Protein AF-A0AAW9WEP8-F1 (afdb_monomer)

Structure (mmCIF, N/CA/C/O backbone):
data_AF-A0AAW9WEP8-F1
#
_entry.id   AF-A0AAW9WEP8-F1
#
loop_
_atom_site.group_PDB
_atom_site.id
_atom_site.type_symbol
_atom_site.label_atom_id
_atom_site.label_alt_id
_atom_site.label_comp_id
_atom_site.label_asym_id
_atom_site.label_entity_id
_atom_site.label_seq_id
_atom_site.pdbx_PDB_ins_code
_atom_site.Cartn_x
_atom_site.Cartn_y
_atom_site.Cartn_z
_atom_site.occupancy
_atom_site.B_iso_or_equiv
_atom_site.auth_seq_id
_atom_site.auth_comp_id
_atom_site.auth_asym_id
_atom_site.auth_atom_id
_atom_site.pdbx_PDB_model_num
ATOM 1 N N . MET A 1 1 ? -22.135 -8.001 1.416 1.00 52.66 1 MET A N 1
ATOM 2 C CA . MET A 1 1 ? -21.169 -7.250 2.239 1.00 52.66 1 MET A CA 1
ATOM 3 C C . 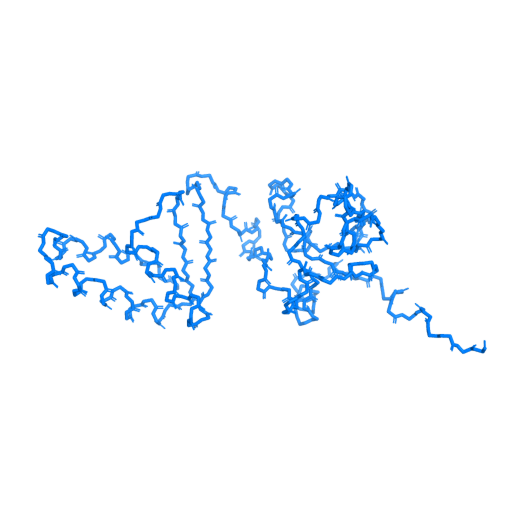MET A 1 1 ? -21.952 -6.417 3.241 1.00 52.66 1 MET A C 1
ATOM 5 O O . MET A 1 1 ? -22.843 -5.686 2.826 1.00 52.66 1 MET A O 1
ATOM 9 N N . VAL A 1 2 ? 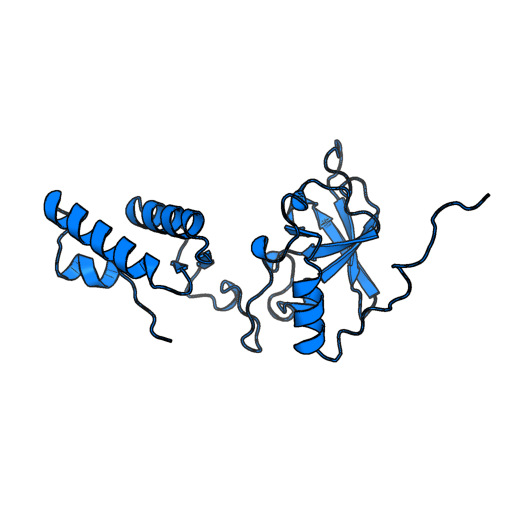-21.704 -6.601 4.537 1.00 72.69 2 VAL A N 1
ATOM 10 C CA . VAL A 1 2 ? -22.356 -5.847 5.619 1.00 72.69 2 VAL A CA 1
ATOM 11 C C . VAL A 1 2 ? -21.244 -5.206 6.435 1.00 72.69 2 VAL A C 1
ATOM 13 O O . VAL A 1 2 ? -20.395 -5.917 6.959 1.00 72.69 2 VAL A O 1
ATOM 16 N N . ALA A 1 3 ? -21.234 -3.878 6.521 1.00 75.00 3 ALA A N 1
ATOM 17 C CA . ALA A 1 3 ? -20.310 -3.167 7.393 1.00 75.00 3 ALA A CA 1
ATOM 18 C C . ALA A 1 3 ? -20.872 -3.150 8.816 1.00 75.00 3 ALA A C 1
ATOM 20 O O . ALA A 1 3 ? -22.056 -2.870 9.022 1.00 75.00 3 ALA A O 1
ATOM 21 N N . PHE A 1 4 ? -20.019 -3.413 9.799 1.00 79.44 4 PHE A N 1
ATOM 22 C CA . PHE A 1 4 ? -20.388 -3.340 11.203 1.00 79.44 4 PHE A CA 1
ATOM 23 C C . PHE A 1 4 ? -19.307 -2.592 11.969 1.00 79.44 4 PHE A C 1
ATOM 25 O O . PHE A 1 4 ? -18.119 -2.815 11.757 1.00 79.44 4 PHE A O 1
ATOM 32 N N . ALA A 1 5 ? -19.729 -1.695 12.854 1.00 79.75 5 ALA A N 1
ATOM 33 C CA . ALA A 1 5 ? -18.843 -0.927 13.715 1.00 79.75 5 ALA A CA 1
ATOM 34 C C . ALA A 1 5 ? -19.048 -1.401 15.163 1.00 79.75 5 ALA A C 1
ATOM 36 O O . ALA A 1 5 ? -19.950 -0.885 15.835 1.00 79.75 5 ALA A O 1
ATOM 37 N N . PRO A 1 6 ? -18.245 -2.369 15.659 1.00 71.81 6 PRO A N 1
ATOM 38 C CA . PRO A 1 6 ? -18.426 -2.956 16.987 1.00 71.81 6 PRO A CA 1
ATOM 39 C C . PRO A 1 6 ? -18.483 -1.905 18.087 1.00 71.81 6 PRO A C 1
ATOM 41 O O . PRO A 1 6 ? -19.397 -1.910 18.909 1.00 71.81 6 PRO A O 1
ATOM 44 N N . HIS A 1 7 ? -17.576 -0.929 18.026 1.00 66.75 7 HIS A N 1
ATOM 45 C CA . HIS A 1 7 ? -17.515 0.176 18.974 1.00 66.75 7 HIS A CA 1
ATOM 46 C C . HIS A 1 7 ? -18.756 1.083 18.979 1.00 66.75 7 HIS A C 1
ATOM 48 O O . HIS A 1 7 ? -19.074 1.645 20.022 1.00 66.75 7 HIS A O 1
ATOM 54 N N . LEU A 1 8 ? -19.485 1.223 17.866 1.00 69.88 8 LEU A N 1
ATOM 55 C CA . LEU A 1 8 ? -20.739 1.990 17.839 1.00 69.88 8 LEU A CA 1
ATOM 56 C C . LEU A 1 8 ? -21.936 1.163 18.309 1.00 69.88 8 LEU A C 1
ATOM 58 O O . LEU A 1 8 ? -22.883 1.724 18.856 1.00 69.88 8 LEU A O 1
ATOM 62 N N . TYR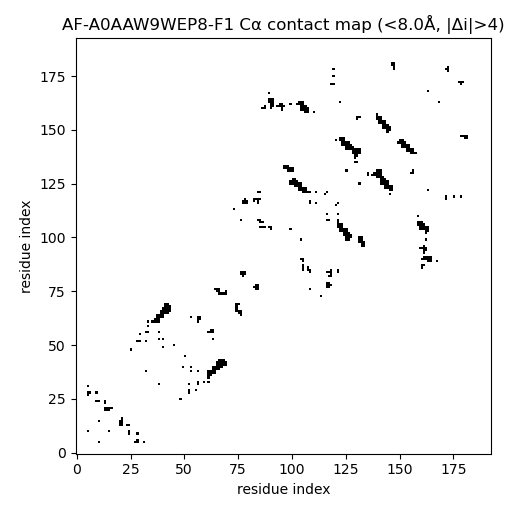 A 1 9 ? -21.916 -0.149 18.079 1.00 74.75 9 TYR A N 1
ATOM 63 C CA . TYR A 1 9 ? -23.032 -1.031 18.404 1.00 74.75 9 TYR A CA 1
ATOM 64 C C . TYR A 1 9 ? -22.984 -1.508 19.858 1.00 74.75 9 TYR A C 1
ATOM 66 O O . TYR A 1 9 ? -23.934 -1.306 20.610 1.00 74.75 9 TYR A O 1
ATOM 74 N N . PHE A 1 10 ? -21.867 -2.096 20.296 1.00 72.38 10 PHE A N 1
ATOM 75 C CA . PHE A 1 10 ? -21.764 -2.686 21.631 1.00 72.38 10 PHE A CA 1
ATOM 76 C C . PHE A 1 10 ? -21.710 -1.642 22.743 1.00 72.38 10 PHE A C 1
ATOM 78 O O . PHE A 1 10 ? -22.252 -1.897 23.814 1.00 72.38 10 PHE A O 1
ATOM 85 N N . ALA A 1 11 ? -21.174 -0.444 22.487 1.00 68.81 11 ALA A N 1
ATOM 86 C CA . ALA A 1 11 ? -21.174 0.645 23.468 1.00 68.81 11 ALA A CA 1
ATOM 87 C C . ALA A 1 11 ? -22.591 1.115 23.860 1.00 68.81 11 ALA A C 1
ATOM 89 O O . ALA A 1 11 ? -22.763 1.725 24.912 1.00 68.81 11 ALA A O 1
ATOM 90 N N . GLN A 1 12 ? -23.616 0.813 23.048 1.00 72.50 12 GLN A N 1
ATOM 91 C CA . GLN A 1 12 ? -25.016 1.101 23.389 1.00 72.50 12 GLN A CA 1
ATOM 92 C C . GLN A 1 12 ? -25.572 0.140 24.449 1.00 72.50 12 GLN A C 1
ATOM 94 O O . GLN A 1 12 ? -26.479 0.509 25.191 1.00 72.50 12 GLN A O 1
ATOM 99 N N . PHE A 1 13 ? -25.032 -1.080 24.528 1.00 70.94 13 PHE A N 1
ATOM 100 C CA . PHE A 1 13 ? -25.494 -2.134 25.438 1.00 70.94 13 PHE A CA 1
ATOM 101 C C . PHE A 1 13 ? -24.541 -2.366 26.620 1.00 70.94 13 PHE A C 1
ATOM 103 O O . PHE A 1 13 ? -24.980 -2.796 27.684 1.00 70.94 13 PHE A O 1
ATOM 110 N N . TYR A 1 14 ? -23.256 -2.057 26.444 1.00 67.69 14 TYR A N 1
ATOM 111 C CA . TYR A 1 14 ? -22.188 -2.247 27.421 1.00 67.69 14 TYR A CA 1
ATOM 112 C C . TYR A 1 14 ? -21.495 -0.906 27.700 1.00 67.69 14 TYR A C 1
ATOM 114 O O . TYR A 1 14 ? -20.522 -0.569 27.022 1.00 67.69 14 TYR A O 1
ATOM 122 N N . PRO A 1 15 ? -21.989 -0.104 28.662 1.00 69.44 15 PRO A N 1
ATOM 123 C CA . PRO A 1 15 ? -21.357 1.159 29.010 1.00 69.44 15 PRO A CA 1
ATOM 124 C C . PRO A 1 15 ? -19.912 0.957 29.482 1.00 69.44 15 PRO A C 1
ATOM 126 O O . PRO A 1 15 ? -19.621 0.180 30.392 1.00 69.44 15 PRO A O 1
ATOM 129 N N . ASP A 1 16 ? -19.010 1.749 28.903 1.00 68.00 16 ASP A N 1
ATOM 130 C CA . ASP A 1 16 ? -17.564 1.708 29.155 1.00 68.00 16 ASP A CA 1
ATOM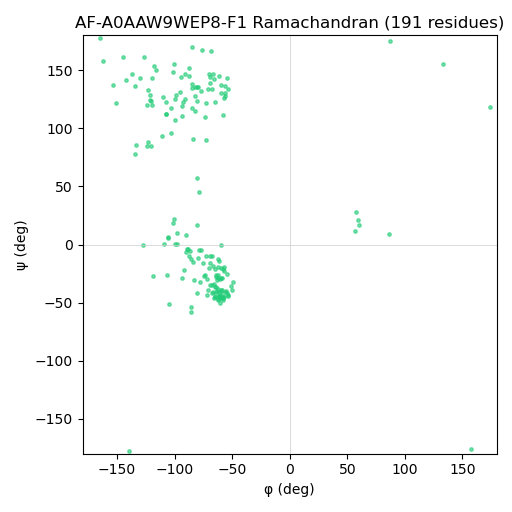 131 C C . ASP A 1 16 ? -17.161 2.028 30.607 1.00 68.00 16 ASP A C 1
ATOM 133 O O . ASP A 1 16 ? -16.020 1.801 31.008 1.00 68.00 16 ASP A O 1
ATOM 137 N N . THR A 1 17 ? -18.089 2.551 31.412 1.00 74.62 17 THR A N 1
ATOM 138 C CA . THR A 1 17 ? -17.865 2.902 32.819 1.00 74.62 17 THR A CA 1
ATOM 139 C C . THR A 1 17 ? -17.808 1.686 33.745 1.00 74.62 17 THR A C 1
ATOM 141 O O . THR A 1 17 ? -17.369 1.825 34.885 1.00 74.62 17 THR A O 1
ATOM 144 N N . ILE A 1 18 ? -18.264 0.511 33.292 1.00 79.38 18 ILE A N 1
ATOM 145 C CA . ILE A 1 18 ? -18.257 -0.732 34.073 1.00 79.38 18 ILE A CA 1
ATOM 146 C C . ILE A 1 18 ? -17.178 -1.666 33.498 1.00 79.38 18 ILE A C 1
ATOM 148 O O . ILE A 1 18 ? -17.348 -2.170 32.386 1.00 79.38 18 ILE A O 1
ATOM 152 N N . PRO A 1 19 ? -16.085 -1.947 34.237 1.00 81.25 19 PRO A N 1
ATOM 153 C CA . PRO A 1 19 ? -14.949 -2.714 33.717 1.00 81.25 19 PRO A CA 1
ATOM 154 C C . PRO A 1 19 ? -15.308 -4.095 33.148 1.00 81.25 19 PRO A C 1
ATOM 156 O O . PRO A 1 19 ? -14.784 -4.488 32.107 1.00 81.25 19 PRO A O 1
ATOM 159 N N . GLU A 1 20 ? -16.224 -4.822 33.792 1.00 81.00 20 GLU A N 1
ATOM 160 C CA . GLU A 1 20 ? -16.667 -6.148 33.336 1.00 81.00 20 GLU A CA 1
ATOM 161 C C . GLU A 1 20 ? -17.437 -6.081 32.010 1.00 81.00 20 GLU A C 1
ATOM 163 O O . GLU A 1 20 ? -17.212 -6.892 31.114 1.00 81.00 20 GLU A O 1
ATOM 168 N N . GLN A 1 21 ? -18.304 -5.078 31.853 1.00 79.75 21 GLN A N 1
ATOM 169 C CA . GLN A 1 21 ? -19.088 -4.874 30.633 1.00 79.75 21 GLN A CA 1
ATOM 170 C C . GLN A 1 21 ? -18.211 -4.394 29.479 1.00 79.75 21 GLN A C 1
ATOM 172 O O . GLN A 1 21 ? -18.353 -4.886 28.362 1.00 79.75 21 GLN A O 1
ATOM 177 N N . ARG A 1 22 ? -17.245 -3.512 29.760 1.00 79.06 22 ARG A N 1
ATOM 178 C CA . ARG A 1 22 ? -16.215 -3.111 28.796 1.00 79.06 22 ARG A CA 1
ATOM 179 C C . ARG A 1 22 ? -15.438 -4.321 28.280 1.00 79.06 22 ARG A C 1
ATOM 181 O O . ARG A 1 22 ? -15.242 -4.449 27.075 1.00 79.06 22 ARG A O 1
ATOM 188 N N . LYS A 1 23 ? -15.028 -5.230 29.171 1.00 81.25 23 LYS A N 1
ATOM 189 C CA . LYS A 1 23 ? -14.319 -6.455 28.778 1.00 81.25 23 LYS A CA 1
ATOM 190 C C . LYS A 1 23 ? -15.180 -7.345 27.876 1.00 81.25 23 LYS A C 1
ATOM 192 O O . LYS A 1 23 ? -14.704 -7.765 26.827 1.00 81.25 23 LYS A O 1
ATOM 197 N N . ALA A 1 24 ? -16.443 -7.569 28.239 1.00 82.25 24 ALA A N 1
ATOM 198 C CA . ALA A 1 24 ? -17.371 -8.353 27.424 1.00 82.25 24 ALA A CA 1
ATOM 199 C C . ALA A 1 24 ? -17.616 -7.721 26.039 1.00 82.25 24 ALA A C 1
ATOM 201 O O . ALA A 1 24 ? -17.616 -8.424 25.031 1.00 82.25 24 ALA A O 1
ATOM 202 N N . GLY A 1 25 ? -17.770 -6.394 25.974 1.00 79.88 25 GLY A N 1
ATOM 203 C CA . GLY A 1 25 ? -17.925 -5.664 24.714 1.00 79.88 25 GLY A CA 1
ATOM 204 C C . GLY A 1 25 ? -16.698 -5.779 23.803 1.00 79.88 25 GLY A C 1
ATOM 205 O O . GLY A 1 25 ? -16.849 -5.975 22.598 1.00 79.88 25 GLY A O 1
ATOM 206 N N . LEU A 1 26 ? -15.490 -5.724 24.375 1.00 80.19 26 LEU A N 1
ATOM 207 C CA . LEU A 1 26 ? -14.241 -5.936 23.636 1.00 80.19 26 LEU A CA 1
ATOM 208 C C . LEU A 1 26 ? -14.123 -7.375 23.117 1.00 80.19 26 LEU A C 1
ATOM 210 O O . LEU A 1 26 ? -13.828 -7.567 21.943 1.00 80.19 26 LEU A O 1
ATOM 214 N N . GLU A 1 27 ? -14.404 -8.383 23.949 1.00 84.69 27 GLU A N 1
ATOM 215 C CA . GLU A 1 27 ? -14.391 -9.793 23.525 1.00 84.69 27 GLU A CA 1
ATOM 216 C C . GLU A 1 27 ? -15.394 -10.061 22.393 1.00 84.69 27 GLU A C 1
ATOM 218 O O . GLU A 1 27 ? -15.073 -10.753 21.428 1.00 84.69 27 GLU A O 1
ATOM 223 N N . MET A 1 28 ? -16.594 -9.475 22.457 1.00 83.19 28 MET A N 1
ATOM 224 C CA . MET A 1 28 ? -17.568 -9.572 21.366 1.00 83.19 28 MET A CA 1
ATOM 225 C C . MET A 1 28 ? -17.078 -8.899 20.081 1.00 83.19 28 MET A C 1
ATOM 227 O O . MET A 1 28 ? -17.276 -9.456 19.002 1.00 83.19 28 MET A O 1
ATOM 231 N N . GLY A 1 29 ? -16.429 -7.735 20.189 1.00 84.69 29 GLY A N 1
ATOM 232 C CA . GLY A 1 29 ? -15.809 -7.054 19.051 1.00 84.69 29 GLY A CA 1
ATOM 233 C C . GLY A 1 29 ? -14.769 -7.930 18.354 1.00 84.69 29 GLY A C 1
ATOM 234 O O . GLY A 1 29 ? -14.845 -8.113 17.140 1.00 84.69 29 GLY A O 1
ATOM 235 N N . LEU A 1 30 ? -13.874 -8.557 19.123 1.00 87.62 30 LEU A N 1
ATOM 236 C CA . LEU A 1 30 ? -12.844 -9.458 18.595 1.00 87.62 30 LEU A CA 1
ATOM 237 C C . LEU A 1 30 ? -13.434 -10.725 17.957 1.00 87.62 30 LEU A C 1
ATOM 239 O O . LEU A 1 30 ? -13.073 -11.059 16.833 1.00 87.62 30 LEU A O 1
ATOM 243 N N . ASN A 1 31 ? -14.402 -11.379 18.609 1.00 88.44 31 ASN A N 1
ATOM 244 C CA . ASN A 1 31 ? -15.086 -12.560 18.055 1.00 88.44 31 ASN A CA 1
ATOM 245 C C . ASN A 1 31 ? -15.814 -12.265 16.736 1.00 88.44 31 ASN A C 1
ATOM 247 O O . ASN A 1 31 ? -16.041 -13.157 15.917 1.00 88.44 31 ASN A O 1
ATOM 251 N N . MET A 1 32 ? -16.270 -11.025 16.560 1.00 86.81 32 MET A N 1
ATOM 252 C CA . MET A 1 32 ? -16.897 -10.604 15.317 1.00 86.81 32 MET A CA 1
ATOM 253 C C . MET A 1 32 ? -15.848 -10.277 14.256 1.00 86.81 32 MET A C 1
ATOM 255 O O . MET A 1 32 ? -16.017 -10.674 13.108 1.00 86.81 32 MET A O 1
ATOM 259 N N . LEU A 1 33 ? -14.762 -9.605 14.649 1.00 89.38 33 LEU A N 1
ATOM 260 C CA . LEU A 1 33 ? -13.627 -9.307 13.783 1.00 89.38 33 LEU A CA 1
ATOM 261 C C . LEU A 1 33 ? -12.996 -10.581 13.212 1.00 89.38 33 LEU A C 1
ATOM 263 O O . LEU A 1 33 ? -12.703 -10.607 12.028 1.00 89.38 33 LEU A O 1
ATOM 267 N N . GLU A 1 34 ? -12.882 -11.653 13.998 1.00 89.81 34 GLU A N 1
ATOM 268 C CA . GLU A 1 34 ? -12.402 -12.969 13.541 1.00 89.81 34 GLU A CA 1
ATOM 269 C C . GLU A 1 34 ? -13.184 -13.521 12.332 1.00 89.81 34 GLU A C 1
ATOM 271 O O . GLU A 1 34 ? -12.660 -14.311 11.552 1.00 89.81 34 GLU A O 1
ATOM 276 N N . LYS A 1 35 ? -14.441 -13.100 12.153 1.00 89.38 35 LYS A N 1
ATOM 277 C CA . LYS A 1 35 ? -15.321 -13.533 11.055 1.00 89.38 35 LYS A CA 1
ATOM 278 C C . LYS A 1 35 ? -15.393 -12.531 9.903 1.00 89.38 35 LYS A C 1
ATOM 280 O O . LYS A 1 35 ? -16.158 -12.758 8.967 1.00 89.38 35 LYS A O 1
ATOM 285 N N . SER A 1 36 ? -14.682 -11.413 10.000 1.00 89.69 36 SER A N 1
ATOM 286 C CA . SER A 1 36 ? -14.694 -10.352 8.998 1.00 89.69 36 SER A CA 1
ATOM 287 C C . SER A 1 36 ? -13.655 -10.609 7.913 1.00 89.69 36 SER A C 1
ATOM 289 O O . SER A 1 36 ? -12.550 -11.062 8.197 1.00 89.69 36 SER A O 1
ATOM 291 N N . ASP A 1 37 ? -13.990 -10.226 6.682 1.00 88.94 37 ASP A N 1
ATOM 292 C CA . ASP A 1 37 ? -13.054 -10.279 5.554 1.00 88.94 37 ASP A CA 1
ATOM 293 C C . ASP A 1 37 ? -11.978 -9.178 5.641 1.00 88.94 37 ASP A C 1
ATOM 295 O O . ASP A 1 37 ? -10.888 -9.334 5.101 1.00 88.94 37 ASP A O 1
ATOM 299 N N . GLU A 1 38 ? -12.273 -8.058 6.315 1.00 89.19 38 GLU A N 1
ATOM 300 C CA . GLU A 1 38 ? -11.413 -6.870 6.384 1.00 89.19 38 GLU A CA 1
ATOM 301 C C . GLU A 1 38 ? -11.783 -5.931 7.549 1.00 89.19 38 GLU A C 1
ATOM 303 O O . GLU A 1 38 ? -12.914 -5.925 8.044 1.00 89.19 38 GLU A O 1
ATOM 308 N N . LEU A 1 39 ? -10.829 -5.093 7.969 1.00 90.88 39 LEU A N 1
ATOM 309 C CA . LEU A 1 39 ? -10.979 -4.068 9.004 1.00 90.88 39 LEU A CA 1
ATOM 310 C C . LEU A 1 39 ? -10.668 -2.672 8.451 1.00 90.88 39 LEU A C 1
ATOM 312 O O . LEU A 1 39 ? -9.559 -2.395 7.999 1.00 90.88 39 LEU A O 1
ATOM 316 N N . TRP A 1 40 ? -11.615 -1.746 8.593 1.00 90.69 40 TRP A N 1
ATOM 317 C CA . TRP A 1 40 ? -11.450 -0.348 8.193 1.00 90.69 40 TRP A CA 1
ATOM 318 C C . TRP A 1 40 ? -11.305 0.572 9.409 1.00 90.69 40 TRP A C 1
ATOM 320 O O . TRP A 1 40 ? -12.248 0.794 10.168 1.00 90.69 40 TRP A O 1
ATOM 330 N N . VAL A 1 41 ? -10.118 1.151 9.580 1.00 90.38 41 VAL A N 1
ATOM 331 C CA . VAL A 1 41 ? -9.771 2.037 10.694 1.00 90.38 41 VAL A CA 1
ATOM 332 C C . VAL A 1 41 ? -10.001 3.489 10.297 1.00 90.38 41 VAL A C 1
ATOM 334 O O . VAL A 1 41 ? -9.266 4.067 9.495 1.00 90.38 41 VAL A O 1
ATOM 337 N N . MET A 1 42 ? -11.008 4.103 10.910 1.00 89.62 42 MET A N 1
ATOM 338 C CA . MET A 1 42 ? -11.436 5.464 10.597 1.00 89.62 42 MET A CA 1
ATOM 339 C C . MET A 1 42 ? -10.793 6.499 11.534 1.00 89.62 42 MET A C 1
ATOM 341 O O . MET A 1 42 ? -10.856 6.380 12.755 1.00 89.62 42 MET A O 1
ATOM 345 N N . GLY A 1 43 ? -10.236 7.568 10.960 1.00 88.94 43 GLY A N 1
ATOM 346 C CA . GLY A 1 43 ? -9.670 8.703 11.693 1.00 88.94 43 GLY A CA 1
ATOM 347 C C . GLY A 1 43 ? -8.199 8.546 12.101 1.00 88.94 43 GLY A C 1
ATOM 348 O O . GLY A 1 43 ? -7.553 7.521 11.885 1.00 88.94 43 GLY A O 1
ATOM 349 N N . LYS A 1 44 ? -7.639 9.620 12.674 1.00 87.50 44 LYS A N 1
ATOM 350 C CA . LYS A 1 44 ? -6.221 9.687 13.087 1.00 87.50 44 LYS A CA 1
ATOM 351 C C . LYS A 1 44 ? -5.965 9.275 14.537 1.00 87.50 44 LYS A C 1
ATOM 353 O O . LYS A 1 44 ? -4.829 8.977 14.882 1.00 87.50 44 LYS A O 1
ATOM 358 N N . ILE A 1 45 ? -6.986 9.342 15.388 1.00 88.38 45 ILE A N 1
ATOM 359 C CA . ILE A 1 45 ? -6.871 9.063 16.822 1.00 88.38 45 ILE A CA 1
ATOM 360 C C . ILE A 1 45 ? -7.449 7.675 17.056 1.00 88.38 45 ILE A C 1
ATOM 362 O O . ILE A 1 45 ? -8.629 7.455 16.800 1.00 88.38 45 ILE A O 1
ATOM 366 N N . HIS A 1 46 ? -6.614 6.747 17.520 1.00 88.50 46 HIS A N 1
ATOM 367 C CA . HIS A 1 46 ? -7.010 5.362 17.772 1.00 88.50 46 HIS A CA 1
ATOM 368 C C . HIS A 1 46 ? -7.078 5.132 19.279 1.00 88.50 46 HIS A C 1
ATOM 370 O O . HIS A 1 46 ? -6.095 5.359 19.988 1.00 88.50 46 HIS A O 1
ATOM 376 N N . SER A 1 47 ? -8.244 4.712 19.770 1.00 85.81 47 SER A N 1
ATOM 377 C CA . SER A 1 47 ? -8.420 4.354 21.179 1.00 85.81 47 SER A CA 1
ATOM 378 C C . SER A 1 47 ? -7.648 3.073 21.521 1.00 85.81 47 SER A C 1
ATOM 380 O O . SER A 1 47 ? -7.208 2.339 20.637 1.00 85.81 47 SER A O 1
ATOM 382 N N . GLU A 1 48 ? -7.494 2.774 22.811 1.00 83.69 48 GLU A N 1
ATOM 383 C CA . GLU A 1 48 ? -6.900 1.507 23.259 1.00 83.69 48 GLU A CA 1
ATOM 384 C C . GLU A 1 48 ? -7.651 0.286 22.697 1.00 83.69 48 GLU A C 1
ATOM 386 O O . GLU A 1 48 ? -7.016 -0.650 22.219 1.00 83.69 48 GLU A O 1
ATOM 391 N N . GLY A 1 49 ? -8.989 0.336 22.666 1.00 81.38 49 GLY A N 1
ATOM 392 C CA . GLY A 1 49 ? -9.824 -0.720 22.083 1.00 81.38 49 GLY A CA 1
ATOM 393 C C . GLY A 1 49 ? -9.562 -0.911 20.590 1.00 81.38 49 GLY A C 1
ATOM 394 O O . GLY A 1 49 ? -9.262 -2.022 20.164 1.00 81.38 49 GLY A O 1
ATOM 395 N N . MET A 1 50 ? -9.530 0.187 19.823 1.00 87.88 50 MET A N 1
ATOM 396 C CA . MET A 1 50 ? -9.209 0.140 18.390 1.00 87.88 50 MET A CA 1
ATOM 397 C C . MET A 1 50 ? -7.814 -0.438 18.141 1.00 87.88 50 MET A C 1
ATOM 399 O O . MET A 1 50 ? -7.613 -1.197 17.201 1.00 87.88 50 MET A O 1
ATOM 403 N N . ARG A 1 51 ? -6.828 -0.093 18.978 1.00 89.81 51 ARG A N 1
ATOM 404 C CA . ARG A 1 51 ? -5.475 -0.661 18.874 1.00 89.81 51 ARG A CA 1
ATOM 405 C C . ARG A 1 51 ? -5.477 -2.169 19.131 1.00 89.81 51 ARG A C 1
ATOM 407 O O . ARG A 1 51 ? -4.736 -2.878 18.458 1.00 89.81 51 ARG A O 1
ATOM 414 N N . GLY A 1 52 ? -6.310 -2.644 20.057 1.00 89.50 52 GLY A N 1
ATOM 415 C CA . GLY A 1 52 ? -6.541 -4.070 20.289 1.00 89.50 52 GLY A CA 1
ATOM 416 C C . GLY A 1 52 ? -7.113 -4.776 19.058 1.00 89.50 52 GLY A C 1
ATOM 417 O O . GLY A 1 52 ? -6.540 -5.766 18.615 1.00 89.50 52 GLY A O 1
ATOM 418 N N . GLU A 1 53 ? -8.173 -4.227 18.458 1.00 90.12 53 GLU A N 1
ATOM 419 C CA . GLU A 1 53 ? -8.777 -4.755 17.223 1.00 90.12 53 GLU A CA 1
ATOM 420 C C . GLU A 1 53 ? -7.774 -4.778 16.056 1.00 90.12 53 GLU A C 1
ATOM 422 O O . GLU A 1 53 ? -7.639 -5.781 15.364 1.00 90.12 53 GLU A O 1
ATOM 427 N N . ILE A 1 54 ? -7.002 -3.702 15.872 1.00 91.38 54 ILE A N 1
ATOM 428 C CA . ILE A 1 54 ? -5.963 -3.615 14.834 1.00 91.38 54 ILE A CA 1
ATOM 429 C C . ILE A 1 54 ? -4.895 -4.696 15.015 1.00 91.38 54 ILE A C 1
ATOM 431 O O . ILE A 1 54 ? -4.481 -5.318 14.038 1.00 91.38 54 ILE A O 1
ATOM 435 N N . ASN A 1 55 ? -4.413 -4.895 16.243 1.00 92.00 55 ASN A N 1
ATOM 436 C CA . ASN A 1 55 ? -3.397 -5.907 16.521 1.00 92.00 55 ASN A CA 1
ATOM 437 C C . ASN A 1 55 ? -3.950 -7.313 16.272 1.00 92.00 55 ASN A C 1
ATOM 439 O O . ASN A 1 55 ? -3.300 -8.102 15.593 1.00 92.00 55 ASN A O 1
ATOM 443 N N . PHE A 1 56 ? -5.173 -7.583 16.732 1.00 92.38 56 PHE A N 1
ATOM 444 C CA . PHE A 1 56 ? -5.853 -8.852 16.492 1.00 92.38 56 PHE A CA 1
ATOM 445 C C . PHE A 1 56 ? -6.014 -9.138 14.995 1.00 92.38 56 PHE A C 1
ATOM 447 O O . PHE A 1 56 ? -5.677 -10.230 14.544 1.00 92.38 56 PHE A O 1
ATOM 454 N N . ALA A 1 57 ? -6.459 -8.150 14.209 1.00 92.44 57 ALA A N 1
ATOM 455 C CA . ALA A 1 57 ? -6.586 -8.285 12.760 1.00 92.44 57 ALA A CA 1
ATOM 456 C C . ALA A 1 57 ? -5.249 -8.656 12.103 1.00 92.44 57 ALA A C 1
ATOM 458 O O . ALA A 1 57 ? -5.193 -9.594 11.312 1.00 92.44 57 ALA A O 1
ATOM 459 N N . LYS A 1 58 ? -4.158 -7.979 12.484 1.00 89.88 58 LYS A N 1
ATOM 460 C CA . LYS A 1 58 ? -2.812 -8.285 11.977 1.00 89.88 58 LYS A CA 1
ATOM 461 C C . LYS A 1 58 ? -2.365 -9.705 12.328 1.00 89.88 58 LYS A C 1
ATOM 463 O O . LYS A 1 58 ? -1.849 -10.396 11.459 1.00 89.88 58 LYS A O 1
ATOM 468 N N . GLU A 1 59 ? -2.582 -10.145 13.566 1.00 92.00 59 GLU A N 1
ATOM 469 C CA . GLU A 1 59 ? -2.233 -11.501 14.021 1.00 92.00 59 GLU A CA 1
ATOM 470 C C . GLU A 1 59 ? -3.019 -12.596 13.281 1.00 92.00 59 GLU A C 1
ATOM 472 O O . GLU A 1 59 ? -2.496 -13.687 13.063 1.00 92.00 59 GLU A O 1
ATOM 477 N N . HIS A 1 60 ? -4.246 -12.295 12.846 1.00 91.19 60 HIS A N 1
ATOM 478 C CA . HIS A 1 60 ? -5.127 -13.229 12.136 1.00 91.19 60 HIS A CA 1
ATOM 479 C C . HIS A 1 60 ? -5.087 -13.065 10.609 1.00 91.19 60 HIS A C 1
ATOM 481 O O . HIS A 1 60 ? -5.887 -13.678 9.907 1.00 91.19 60 HIS A O 1
ATOM 487 N N . ASN A 1 61 ? -4.149 -12.272 10.077 1.00 87.56 61 ASN A N 1
ATOM 488 C CA . ASN A 1 61 ? -4.025 -11.964 8.646 1.00 87.56 61 ASN A CA 1
ATOM 489 C C . ASN A 1 61 ? -5.286 -11.333 8.024 1.00 87.56 61 ASN A C 1
ATOM 491 O O . ASN A 1 61 ? -5.522 -11.465 6.823 1.00 87.56 61 ASN A O 1
ATOM 495 N N . ILE A 1 62 ? -6.080 -10.622 8.826 1.00 89.94 62 ILE A N 1
ATOM 496 C CA . ILE A 1 62 ? -7.222 -9.841 8.351 1.00 89.94 62 ILE A CA 1
ATOM 497 C C . ILE A 1 62 ? -6.683 -8.511 7.799 1.00 89.94 62 ILE A C 1
ATOM 499 O O . ILE A 1 62 ? -6.006 -7.777 8.528 1.00 89.94 62 ILE A O 1
ATOM 503 N N . PRO A 1 63 ? -6.966 -8.165 6.531 1.00 86.75 63 PRO A N 1
ATOM 504 C CA . PRO A 1 63 ? -6.579 -6.891 5.940 1.00 86.75 63 PRO A CA 1
ATOM 505 C C . PRO A 1 63 ? -7.035 -5.683 6.761 1.00 86.75 63 PRO A C 1
ATOM 507 O O . PRO A 1 63 ? -8.192 -5.603 7.167 1.00 86.75 63 PRO A O 1
ATOM 510 N N . VAL A 1 64 ? -6.133 -4.718 6.969 1.00 89.19 64 VAL A N 1
ATOM 511 C CA . VAL A 1 64 ? -6.424 -3.482 7.710 1.00 89.19 64 VAL A CA 1
ATOM 512 C C . VAL A 1 64 ? -6.211 -2.264 6.817 1.00 89.19 64 VAL A C 1
ATOM 514 O O . VAL A 1 64 ? -5.094 -2.001 6.372 1.00 89.19 64 VAL A O 1
ATOM 517 N N . PHE A 1 65 ? -7.265 -1.475 6.618 1.00 87.88 65 PHE A N 1
ATOM 518 C CA . PHE A 1 65 ? -7.246 -0.254 5.817 1.00 87.88 65 PHE A CA 1
ATOM 519 C C . PHE A 1 65 ? -7.387 0.979 6.699 1.00 87.88 65 PHE A C 1
ATOM 521 O O . PHE A 1 65 ? -8.331 1.101 7.476 1.00 87.88 65 PHE A O 1
ATOM 528 N N . TYR A 1 66 ? -6.467 1.931 6.563 1.00 87.69 66 TYR A N 1
ATOM 529 C CA . TYR A 1 66 ? -6.496 3.171 7.334 1.00 87.69 66 TYR A CA 1
ATOM 530 C C . TYR A 1 66 ? -7.081 4.315 6.514 1.00 87.69 66 TYR A C 1
ATOM 532 O O . TYR A 1 66 ? -6.562 4.672 5.458 1.00 87.69 66 TYR A O 1
ATOM 540 N N . VAL A 1 67 ? -8.115 4.955 7.054 1.00 89.88 67 VAL A N 1
ATOM 541 C CA . VAL A 1 67 ? -8.793 6.102 6.446 1.00 89.88 67 VAL A CA 1
ATOM 542 C C . VAL A 1 67 ? -8.684 7.289 7.407 1.00 89.88 67 VAL A C 1
ATOM 544 O O . VAL A 1 67 ? -9.585 7.549 8.209 1.00 89.88 67 VAL A O 1
ATOM 547 N N . PRO A 1 68 ? -7.573 8.049 7.375 1.00 87.31 68 PRO A N 1
ATOM 548 C CA . PRO A 1 68 ? -7.304 9.095 8.364 1.00 87.31 68 PRO A CA 1
ATOM 549 C C . PRO A 1 68 ? -8.305 10.253 8.311 1.00 87.31 68 PRO A C 1
ATOM 551 O O . PRO A 1 68 ? -8.431 11.002 9.282 1.00 87.31 68 PRO A O 1
ATOM 554 N N . LYS A 1 69 ? -8.997 10.432 7.182 1.00 88.94 69 LYS A N 1
ATOM 555 C CA . LYS A 1 69 ? -9.985 11.490 6.980 1.00 88.94 69 LYS A CA 1
ATOM 556 C C . LYS A 1 69 ? -11.254 10.931 6.323 1.00 88.94 69 LYS A C 1
ATOM 558 O O . LYS A 1 69 ? -11.469 11.177 5.142 1.00 88.94 69 LYS A O 1
ATOM 563 N N . PRO A 1 70 ? -12.134 10.251 7.076 1.00 87.44 70 PRO A N 1
ATOM 564 C CA . PRO A 1 70 ? -13.281 9.518 6.520 1.00 87.44 70 PRO A CA 1
ATOM 565 C C . PRO A 1 70 ? -14.257 10.344 5.668 1.00 87.44 70 PRO A C 1
ATOM 567 O O . PRO A 1 70 ? -15.011 9.775 4.885 1.00 87.44 70 PRO A O 1
ATOM 570 N N . LEU A 1 71 ? -14.238 11.675 5.807 1.00 88.06 71 LEU A N 1
ATOM 571 C CA . LEU A 1 71 ? -15.046 12.611 5.017 1.00 88.06 71 LEU A CA 1
ATOM 572 C C . LEU A 1 71 ? -14.415 12.982 3.661 1.00 88.06 71 LEU A C 1
ATOM 574 O O . LEU A 1 71 ? -15.084 13.543 2.800 1.00 88.06 71 LEU A O 1
ATOM 578 N N . GLU A 1 72 ? -13.130 12.693 3.457 1.00 87.00 72 GLU A N 1
ATOM 579 C CA . GLU A 1 72 ? -12.429 12.903 2.193 1.00 87.00 72 GLU A CA 1
ATOM 580 C C . GLU A 1 72 ? -12.347 11.561 1.452 1.00 87.00 72 GLU A C 1
ATOM 582 O O . GLU A 1 72 ? -11.537 10.710 1.818 1.00 87.00 72 GLU A O 1
ATOM 587 N N . ILE A 1 73 ? -13.133 11.383 0.378 1.00 79.44 73 ILE A N 1
ATOM 588 C CA . ILE A 1 73 ? -13.134 10.160 -0.464 1.00 79.44 73 ILE A CA 1
ATOM 589 C C . ILE A 1 73 ? -11.711 9.781 -0.902 1.00 79.44 73 ILE A C 1
ATOM 591 O O . ILE A 1 73 ? -11.336 8.617 -0.915 1.00 79.44 73 ILE A O 1
ATOM 595 N N . LYS A 1 74 ? -10.869 10.785 -1.161 1.00 78.31 74 LYS A N 1
ATOM 596 C CA . LYS A 1 74 ? -9.460 10.618 -1.541 1.00 78.31 74 LYS A CA 1
ATOM 597 C C . LYS A 1 74 ? -8.609 9.913 -0.476 1.00 78.31 74 LYS A C 1
ATOM 599 O O . LYS A 1 74 ? -7.477 9.554 -0.768 1.00 78.31 74 LYS A O 1
ATOM 604 N N . SER A 1 75 ? -9.080 9.780 0.760 1.00 82.25 75 SER A N 1
ATOM 605 C CA . SER A 1 75 ? -8.352 9.089 1.829 1.00 82.25 75 SER A CA 1
ATOM 606 C C . SER A 1 75 ? -8.609 7.582 1.873 1.00 82.25 75 SER A C 1
ATOM 608 O O . SER A 1 75 ? -7.888 6.889 2.584 1.00 82.25 75 SER A O 1
ATOM 610 N N . TYR A 1 76 ? -9.589 7.086 1.111 1.00 86.12 76 TYR A N 1
ATOM 611 C CA . TYR A 1 76 ? -9.874 5.661 0.995 1.00 86.12 76 TYR A CA 1
ATOM 612 C C . TYR A 1 76 ? -8.890 5.024 0.003 1.00 86.12 76 TYR A C 1
ATOM 614 O O . TYR A 1 76 ? -8.664 5.591 -1.070 1.00 86.12 76 TYR A O 1
ATOM 622 N N . PRO A 1 77 ? -8.309 3.857 0.323 1.00 87.38 77 PRO A N 1
ATOM 623 C CA . PRO A 1 77 ? -7.424 3.117 -0.567 1.00 87.38 77 PRO A CA 1
ATOM 624 C C . PRO A 1 77 ? -8.208 2.337 -1.639 1.00 87.38 77 PRO A C 1
ATOM 626 O O . PRO A 1 77 ? -7.920 1.175 -1.888 1.00 87.38 77 PRO A O 1
ATOM 629 N N . ILE A 1 78 ? -9.202 2.969 -2.269 1.00 89.12 78 ILE A N 1
ATOM 630 C CA . ILE A 1 78 ? -10.008 2.396 -3.3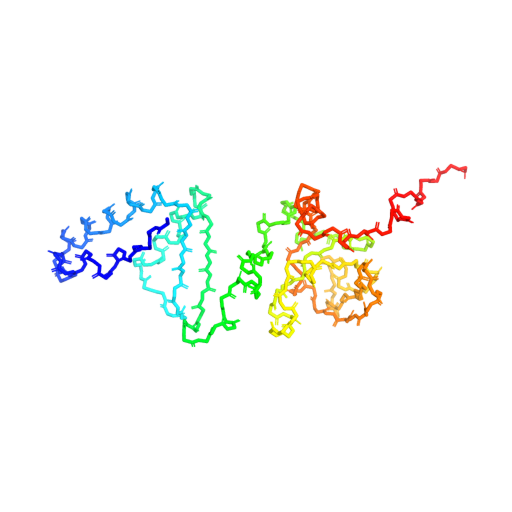56 1.00 89.12 78 ILE A CA 1
ATOM 631 C C . ILE A 1 78 ? -9.894 3.317 -4.572 1.00 89.12 78 ILE A C 1
ATOM 633 O O . ILE A 1 78 ? -10.004 4.541 -4.445 1.00 89.12 78 ILE A O 1
ATOM 637 N N . SER A 1 79 ? -9.653 2.743 -5.746 1.00 89.19 79 SER A N 1
ATOM 638 C CA . SER A 1 79 ? -9.611 3.464 -7.016 1.00 89.19 79 SER A CA 1
ATOM 639 C C . SER A 1 79 ? -11.007 3.821 -7.528 1.00 89.19 79 SER A C 1
ATOM 641 O O . SER A 1 79 ? -12.030 3.325 -7.059 1.00 89.19 79 SER A O 1
ATOM 643 N N . ILE A 1 80 ? -11.065 4.704 -8.530 1.00 85.50 80 ILE A N 1
ATOM 644 C CA . ILE A 1 80 ? -12.337 5.214 -9.074 1.00 85.50 80 ILE A CA 1
ATOM 645 C C . ILE A 1 80 ? -13.216 4.112 -9.685 1.00 85.50 80 ILE A C 1
ATOM 647 O O . ILE A 1 80 ? -14.429 4.271 -9.776 1.00 85.50 80 ILE A O 1
ATOM 651 N N . ASP A 1 81 ? -12.591 3.029 -10.146 1.00 86.94 81 ASP A N 1
ATOM 652 C CA . ASP A 1 81 ? -13.227 1.860 -10.753 1.00 86.94 81 ASP A CA 1
ATOM 653 C C . ASP A 1 81 ? -13.592 0.781 -9.719 1.00 86.94 81 ASP A C 1
ATOM 655 O O . ASP A 1 81 ? -14.053 -0.294 -10.092 1.00 86.94 81 ASP A O 1
ATOM 659 N N . GLY A 1 82 ? -13.446 1.088 -8.425 1.00 86.31 82 GLY A N 1
ATOM 660 C CA . GLY A 1 82 ? -13.891 0.240 -7.323 1.00 86.31 82 GLY A CA 1
ATOM 661 C C . GLY A 1 82 ? -12.892 -0.830 -6.889 1.00 86.31 82 GLY A C 1
ATOM 662 O O . GLY A 1 82 ? -13.259 -1.677 -6.082 1.00 86.31 82 GLY A O 1
ATOM 663 N N . ASN A 1 83 ? -11.654 -0.801 -7.390 1.00 90.19 83 ASN A N 1
ATOM 664 C CA . ASN A 1 83 ? -10.618 -1.759 -7.005 1.00 90.19 83 ASN A CA 1
ATOM 665 C C . ASN A 1 83 ? -9.796 -1.261 -5.808 1.00 90.19 83 ASN A C 1
ATOM 667 O O . ASN A 1 83 ? -9.540 -0.068 -5.651 1.00 90.19 83 ASN A O 1
ATOM 671 N N . GLU A 1 84 ? -9.340 -2.180 -4.964 1.00 90.38 84 GLU A N 1
ATOM 672 C CA . GLU A 1 84 ? -8.431 -1.851 -3.865 1.00 90.38 84 GLU A CA 1
ATOM 673 C C . GLU A 1 84 ? -7.060 -1.422 -4.394 1.00 90.38 84 GLU A C 1
ATOM 675 O O . GLU A 1 84 ? -6.489 -2.065 -5.275 1.00 90.38 84 GLU A O 1
ATOM 680 N N . LEU A 1 85 ? -6.526 -0.329 -3.847 1.00 94.12 85 LEU A N 1
ATOM 681 C CA . LEU A 1 85 ? -5.174 0.142 -4.133 1.00 94.12 85 LEU A CA 1
ATOM 682 C C . LEU A 1 85 ? -4.141 -0.801 -3.517 1.00 94.12 85 LEU A C 1
ATOM 684 O O . LEU A 1 85 ? -4.345 -1.357 -2.436 1.00 94.12 85 LEU A O 1
ATOM 688 N N . LEU A 1 86 ? -3.001 -0.933 -4.194 1.00 94.75 86 LEU A N 1
ATOM 689 C CA . LEU A 1 86 ? -1.907 -1.772 -3.723 1.00 94.75 86 LEU A CA 1
ATOM 690 C C . LEU A 1 86 ? -1.297 -1.199 -2.440 1.00 94.75 86 LEU A C 1
ATOM 692 O O . LEU A 1 86 ? -1.202 0.020 -2.248 1.00 94.75 86 LEU A O 1
ATOM 696 N N . SER A 1 87 ? -0.840 -2.105 -1.591 1.00 92.94 87 SER A N 1
ATOM 697 C CA . SER A 1 87 ? -0.267 -1.871 -0.272 1.00 92.94 87 SER A CA 1
ATOM 698 C C . SER A 1 87 ? 0.940 -2.795 -0.037 1.00 92.94 87 SER A C 1
ATOM 700 O O . SER A 1 87 ? 1.328 -3.575 -0.905 1.00 92.94 87 SER A O 1
ATOM 702 N N . GLU A 1 88 ? 1.553 -2.738 1.147 1.00 91.81 88 GLU A N 1
ATOM 703 C CA . GLU A 1 88 ? 2.695 -3.601 1.500 1.00 91.81 88 GLU A CA 1
ATOM 704 C C . GLU A 1 88 ? 2.354 -5.100 1.418 1.00 91.81 88 GLU A C 1
ATOM 706 O O . GLU A 1 88 ? 3.211 -5.914 1.079 1.00 91.81 88 GLU A O 1
ATOM 711 N N . ARG A 1 89 ? 1.083 -5.476 1.634 1.00 90.50 89 ARG A N 1
ATOM 712 C CA . ARG A 1 89 ? 0.615 -6.866 1.488 1.00 90.50 89 ARG A CA 1
ATOM 713 C C . ARG A 1 89 ? 0.634 -7.358 0.040 1.00 90.50 89 ARG A C 1
ATOM 715 O O . ARG A 1 89 ? 0.394 -8.531 -0.190 1.00 90.50 89 ARG A O 1
ATOM 722 N N . ASP A 1 90 ? 0.849 -6.479 -0.927 1.00 94.94 90 ASP A N 1
ATOM 723 C CA . ASP A 1 90 ? 0.915 -6.824 -2.347 1.00 94.94 90 ASP A CA 1
ATOM 724 C C . ASP A 1 90 ? 2.378 -6.973 -2.811 1.00 94.94 90 ASP A C 1
ATOM 726 O O . ASP A 1 90 ? 2.661 -7.295 -3.967 1.00 94.94 90 ASP A O 1
ATOM 730 N N . CYS A 1 91 ? 3.319 -6.773 -1.880 1.00 96.25 91 CYS A N 1
ATOM 731 C CA . CYS A 1 91 ? 4.755 -6.876 -2.091 1.00 96.25 91 CYS A CA 1
ATOM 732 C C . CYS A 1 91 ? 5.310 -8.218 -1.588 1.00 96.25 91 CYS A C 1
ATOM 734 O O . CYS A 1 91 ? 4.739 -8.870 -0.705 1.00 96.25 91 CYS A O 1
ATOM 736 N N . ILE A 1 92 ? 6.439 -8.642 -2.155 1.00 96.12 92 ILE A N 1
ATOM 737 C CA . ILE A 1 92 ? 7.222 -9.790 -1.688 1.00 96.12 92 ILE A CA 1
ATOM 738 C C . ILE A 1 92 ? 7.664 -9.524 -0.242 1.00 96.12 92 ILE A C 1
ATOM 740 O O . ILE A 1 92 ? 8.098 -8.417 0.090 1.00 96.12 92 ILE A O 1
ATOM 744 N N . GLU A 1 93 ? 7.570 -10.538 0.617 1.00 92.31 93 GLU A N 1
ATOM 745 C CA . GLU A 1 93 ? 7.944 -10.444 2.032 1.00 92.31 93 GLU A CA 1
ATOM 746 C C . GLU A 1 93 ? 9.403 -9.973 2.199 1.00 92.31 93 GLU A C 1
ATOM 748 O O . GLU A 1 93 ? 10.298 -10.382 1.453 1.00 92.31 93 GLU A O 1
ATOM 753 N N . GLU A 1 94 ? 9.640 -9.056 3.143 1.00 90.56 94 GLU A N 1
ATOM 754 C CA . GLU A 1 94 ? 10.945 -8.417 3.390 1.00 90.56 94 GLU A CA 1
ATOM 755 C C . GLU A 1 94 ? 11.582 -7.696 2.178 1.00 90.56 94 GLU A C 1
ATOM 757 O O . GLU A 1 94 ? 12.749 -7.293 2.219 1.00 90.56 94 GLU A O 1
ATOM 762 N N . SER A 1 95 ? 10.841 -7.479 1.083 1.00 94.19 95 SER A N 1
ATOM 763 C CA . SER A 1 95 ? 11.378 -6.784 -0.098 1.00 94.19 95 SER A CA 1
ATOM 764 C C . SER A 1 95 ? 11.622 -5.293 0.135 1.00 94.19 95 SER A C 1
ATOM 766 O O . SER A 1 95 ? 12.468 -4.710 -0.544 1.00 94.19 95 SER A O 1
ATOM 768 N N . HIS A 1 96 ? 10.980 -4.699 1.147 1.00 89.50 96 HIS A N 1
ATOM 769 C CA . HIS A 1 96 ? 11.103 -3.280 1.487 1.00 89.50 96 HIS A CA 1
ATOM 770 C C . HIS A 1 96 ? 12.558 -2.833 1.779 1.00 89.50 96 HIS A C 1
ATOM 772 O O . HIS A 1 96 ? 12.920 -1.662 1.619 1.00 89.50 96 HIS A O 1
ATOM 778 N N . ASN A 1 97 ? 13.432 -3.775 2.159 1.00 89.38 97 ASN A N 1
ATOM 779 C CA . ASN A 1 97 ? 14.852 -3.546 2.456 1.00 89.38 97 ASN A CA 1
ATOM 780 C C . ASN A 1 97 ? 15.818 -4.059 1.372 1.00 89.38 97 ASN A C 1
ATOM 782 O O . ASN A 1 97 ? 17.030 -4.019 1.571 1.00 89.38 97 ASN A O 1
ATOM 786 N N . ARG A 1 98 ? 15.338 -4.540 0.220 1.00 92.69 98 ARG A N 1
ATOM 787 C CA . ARG A 1 98 ? 16.211 -5.062 -0.850 1.00 92.69 98 ARG A CA 1
ATOM 788 C C . ARG A 1 98 ? 16.728 -3.959 -1.775 1.00 92.69 98 ARG A C 1
ATOM 790 O O . ARG A 1 98 ? 16.300 -2.807 -1.695 1.00 92.69 98 ARG A O 1
ATOM 797 N N . ASN A 1 99 ? 17.678 -4.310 -2.644 1.00 94.69 99 ASN A N 1
ATOM 798 C CA . ASN A 1 99 ? 18.056 -3.433 -3.748 1.00 94.69 99 ASN A CA 1
ATOM 799 C C . ASN A 1 99 ? 16.944 -3.444 -4.810 1.00 94.69 99 ASN A C 1
ATOM 801 O O . ASN A 1 99 ? 16.606 -4.509 -5.322 1.00 94.69 99 ASN A O 1
ATOM 805 N N . TYR A 1 100 ? 16.390 -2.273 -5.119 1.00 95.62 100 TYR A N 1
ATOM 806 C CA . TYR A 1 100 ? 15.316 -2.107 -6.099 1.00 95.62 100 TYR A CA 1
ATOM 807 C C . TYR A 1 100 ? 15.795 -1.931 -7.541 1.00 95.62 100 TYR A C 1
ATOM 809 O O . TYR A 1 100 ? 14.969 -1.882 -8.441 1.00 95.62 100 TYR A O 1
ATOM 817 N N . GLU A 1 101 ? 17.096 -1.820 -7.795 1.00 94.19 101 GLU A N 1
ATOM 818 C CA . GLU A 1 101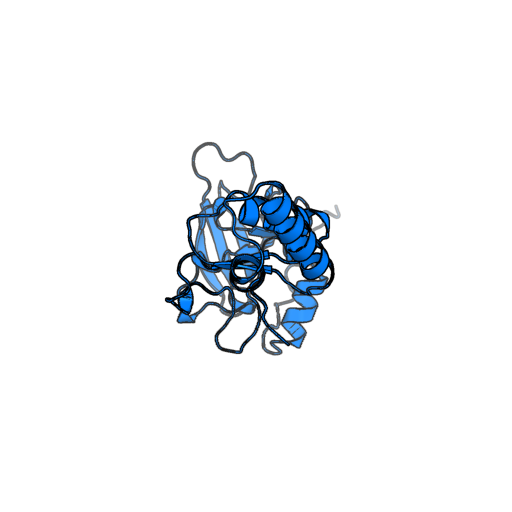 ? 17.608 -1.618 -9.151 1.00 94.19 101 GLU A CA 1
ATOM 819 C C . GLU A 1 101 ? 17.135 -2.721 -10.116 1.00 94.19 101 GLU A C 1
ATOM 821 O O . GLU A 1 101 ? 17.265 -3.916 -9.839 1.00 94.19 101 GLU A O 1
ATOM 826 N N . SER A 1 102 ? 16.551 -2.302 -11.241 1.00 93.06 102 SER A N 1
ATOM 827 C CA . SER A 1 102 ? 15.892 -3.152 -12.245 1.00 93.06 102 SER A CA 1
ATOM 828 C C . SER A 1 102 ? 14.709 -3.984 -11.725 1.00 93.06 102 SER A C 1
ATOM 830 O O . SER A 1 102 ? 14.327 -4.978 -12.342 1.00 93.06 102 SER A O 1
ATOM 832 N N . ARG A 1 103 ? 14.099 -3.599 -10.597 1.00 95.56 103 ARG A N 1
ATOM 833 C CA . ARG A 1 103 ? 12.925 -4.275 -10.021 1.00 95.56 103 ARG A CA 1
ATOM 834 C C . ARG A 1 103 ? 11.638 -3.529 -10.312 1.00 95.56 103 ARG A C 1
ATOM 836 O O . ARG A 1 103 ? 11.619 -2.301 -10.373 1.00 95.56 103 ARG A O 1
ATOM 843 N N . LEU A 1 104 ? 10.553 -4.286 -10.446 1.00 96.69 104 LEU A N 1
ATOM 844 C CA . LEU A 1 104 ? 9.205 -3.738 -10.487 1.00 96.69 104 LEU A CA 1
ATOM 845 C C . LEU A 1 104 ? 8.716 -3.565 -9.045 1.00 96.69 104 LEU A C 1
ATOM 847 O O . LEU A 1 104 ? 8.622 -4.527 -8.283 1.00 96.69 104 LEU A O 1
ATOM 851 N N . VAL A 1 105 ? 8.453 -2.326 -8.660 1.00 97.56 105 VAL A N 1
ATOM 852 C CA . VAL A 1 105 ? 8.127 -1.941 -7.290 1.00 97.56 105 VAL A CA 1
ATOM 853 C C . VAL A 1 105 ? 6.728 -1.353 -7.199 1.00 97.56 105 VAL A C 1
ATOM 855 O O . VAL A 1 105 ? 6.207 -0.790 -8.164 1.00 97.56 105 VAL A O 1
ATOM 858 N N . VAL A 1 106 ? 6.129 -1.469 -6.017 1.00 97.88 106 VAL A N 1
ATOM 859 C CA . VAL A 1 106 ? 4.849 -0.846 -5.686 1.00 97.88 106 VAL A CA 1
ATOM 860 C C . VAL A 1 106 ? 5.109 0.508 -5.033 1.00 97.88 106 VAL A C 1
ATOM 862 O O . VAL A 1 106 ? 5.725 0.600 -3.973 1.00 97.88 106 VAL A O 1
ATOM 865 N N . LEU A 1 107 ? 4.616 1.569 -5.659 1.00 97.12 107 LEU A N 1
ATOM 866 C CA . LEU A 1 107 ? 4.602 2.923 -5.130 1.00 97.12 107 LEU A CA 1
ATOM 867 C C . LEU A 1 107 ? 3.373 3.124 -4.234 1.00 97.12 107 LEU A C 1
ATOM 869 O O . LEU A 1 107 ? 2.249 2.733 -4.573 1.00 97.12 107 LEU A O 1
ATOM 873 N N . SER A 1 108 ? 3.572 3.795 -3.102 1.00 94.81 108 SER A N 1
ATOM 874 C CA . SER A 1 108 ? 2.475 4.232 -2.247 1.00 94.81 108 SER A CA 1
ATOM 875 C C . SER A 1 108 ? 1.497 5.104 -3.036 1.00 94.81 108 SER A C 1
ATOM 877 O O . SER A 1 108 ? 1.879 6.100 -3.655 1.00 94.81 108 SER A O 1
ATOM 879 N N . TYR A 1 109 ? 0.200 4.798 -2.958 1.00 92.44 109 TYR A N 1
ATOM 880 C CA . TYR A 1 109 ? -0.826 5.602 -3.624 1.00 92.44 109 TYR A CA 1
ATOM 881 C C . TYR A 1 109 ? -0.852 7.062 -3.146 1.00 92.44 109 TYR A C 1
ATOM 883 O O . TYR A 1 109 ? -1.388 7.932 -3.837 1.00 92.44 109 TYR A O 1
ATOM 891 N N . SER A 1 110 ? -0.290 7.362 -1.967 1.00 88.88 110 SER A N 1
ATOM 892 C CA . SER A 1 110 ? -0.165 8.735 -1.469 1.00 88.88 110 SER A CA 1
ATOM 893 C C . SER A 1 110 ? 0.745 9.599 -2.340 1.00 88.88 110 SER A C 1
ATOM 895 O O . SER A 1 110 ? 0.529 10.808 -2.399 1.00 88.88 110 SER A O 1
ATOM 897 N N . SER A 1 111 ? 1.715 8.980 -3.017 1.00 92.69 111 SER A N 1
ATOM 898 C CA . SER A 1 111 ? 2.664 9.631 -3.927 1.00 92.69 111 SER A CA 1
ATOM 899 C C . SER A 1 111 ? 2.057 9.909 -5.305 1.00 92.69 111 SER A C 1
ATOM 901 O O . SER A 1 111 ? 2.600 10.688 -6.085 1.00 92.69 111 SER A O 1
ATOM 903 N N . LEU A 1 112 ? 0.885 9.335 -5.593 1.00 91.56 112 LEU A N 1
ATOM 904 C CA . LEU A 1 112 ? 0.104 9.618 -6.791 1.00 91.56 112 LEU A CA 1
ATOM 905 C C . LEU A 1 112 ? -0.942 10.704 -6.518 1.00 91.56 112 LEU A C 1
ATOM 907 O O . LEU A 1 112 ? -1.577 10.749 -5.450 1.00 91.56 112 LEU A O 1
ATOM 911 N N . LYS A 1 113 ? -1.187 11.554 -7.525 1.00 89.62 113 LYS A N 1
ATOM 912 C CA . LYS A 1 113 ? -2.331 12.473 -7.474 1.00 89.62 113 LYS A CA 1
ATOM 913 C C . LYS A 1 113 ? -3.631 11.663 -7.401 1.00 89.62 113 LYS A C 1
ATOM 915 O O . LYS A 1 113 ? -3.706 10.606 -8.026 1.00 89.62 113 LYS A O 1
ATOM 920 N N . PRO A 1 114 ? -4.656 12.140 -6.674 1.00 87.06 114 PRO A N 1
ATOM 921 C CA . PRO A 1 114 ? -5.895 11.397 -6.454 1.00 87.06 114 PRO A CA 1
ATOM 922 C C . PRO A 1 114 ? -6.550 10.827 -7.720 1.00 87.06 114 PRO A C 1
ATOM 924 O O . PRO A 1 114 ? -7.025 9.701 -7.697 1.00 87.06 114 PRO A O 1
ATOM 927 N N . GLU A 1 115 ? -6.541 11.576 -8.820 1.00 87.81 115 GLU A N 1
ATOM 928 C CA . GLU A 1 115 ? -7.092 11.182 -10.121 1.00 87.81 115 GLU A CA 1
ATOM 929 C C . GLU A 1 115 ? -6.339 10.028 -10.806 1.00 87.81 115 GLU A C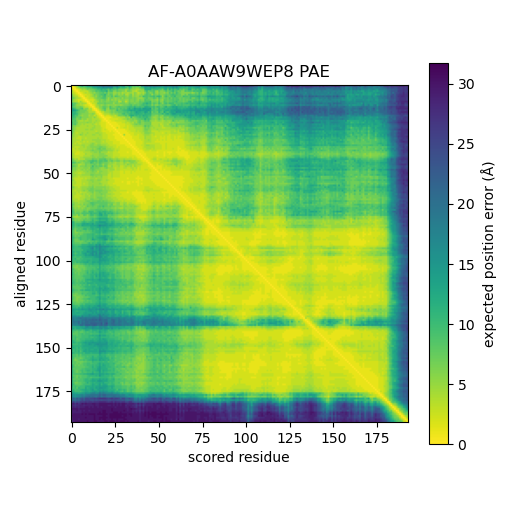 1
ATOM 931 O O . GLU A 1 115 ? -6.902 9.363 -11.670 1.00 87.81 115 GLU A O 1
ATOM 936 N N . TYR A 1 116 ? -5.096 9.757 -10.397 1.00 90.50 116 TYR A N 1
ATOM 937 C CA . TYR A 1 116 ? -4.265 8.667 -10.916 1.00 90.50 116 TYR A CA 1
ATOM 938 C C . TYR A 1 116 ? -4.141 7.494 -9.944 1.00 90.50 116 TYR A C 1
ATOM 940 O O . TYR A 1 116 ? -3.389 6.562 -10.223 1.00 90.50 116 TYR A O 1
ATOM 948 N N . ARG A 1 117 ? -4.854 7.511 -8.810 1.00 92.19 117 ARG A N 1
ATOM 949 C CA . ARG A 1 117 ? -4.832 6.417 -7.831 1.00 92.19 117 ARG A CA 1
ATOM 950 C C . ARG A 1 117 ? -5.583 5.213 -8.374 1.00 92.19 117 ARG A C 1
ATOM 952 O O . ARG A 1 117 ? -6.790 5.074 -8.198 1.00 92.19 117 ARG A O 1
ATOM 959 N N . MET A 1 118 ? -4.826 4.364 -9.050 1.00 92.62 118 MET A N 1
ATOM 960 C CA . MET A 1 118 ? -5.251 3.085 -9.588 1.00 92.62 118 MET A CA 1
ATOM 961 C C . MET A 1 118 ? -4.171 2.044 -9.306 1.00 92.62 118 MET A C 1
ATOM 963 O O . MET A 1 118 ? -2.992 2.393 -9.405 1.00 92.62 118 MET A O 1
ATOM 967 N N . PRO A 1 119 ? -4.531 0.773 -9.075 1.00 94.56 119 PRO A N 1
ATOM 968 C CA . PRO A 1 119 ? -3.556 -0.291 -8.848 1.00 94.56 119 PRO A CA 1
ATOM 969 C C . PRO A 1 119 ? -2.502 -0.383 -9.960 1.00 94.56 119 PRO A C 1
ATOM 971 O O . PRO A 1 119 ? -1.308 -0.435 -9.684 1.00 94.56 119 PRO A O 1
ATOM 974 N N . ARG A 1 120 ? -2.919 -0.282 -11.232 1.00 93.69 120 ARG A N 1
ATOM 975 C CA . ARG A 1 120 ? -1.991 -0.305 -12.378 1.00 93.69 120 ARG A CA 1
ATOM 976 C C . ARG A 1 120 ? -1.014 0.876 -12.422 1.00 93.69 120 ARG A C 1
ATOM 978 O O . ARG A 1 120 ? 0.052 0.737 -12.993 1.00 93.69 120 ARG A O 1
ATOM 985 N N . ASN A 1 121 ? -1.378 2.020 -11.841 1.00 94.56 121 ASN A N 1
ATOM 986 C CA . ASN A 1 121 ? -0.532 3.218 -11.823 1.00 94.56 121 ASN A CA 1
ATOM 987 C C . ASN A 1 121 ? 0.400 3.235 -10.598 1.00 94.56 121 ASN A C 1
ATOM 989 O O . ASN A 1 121 ? 1.201 4.154 -10.436 1.00 94.56 121 ASN A O 1
ATOM 993 N N . GLN A 1 122 ? 0.279 2.253 -9.698 1.00 96.38 122 GLN A N 1
ATOM 994 C CA . GLN A 1 122 ? 1.165 2.089 -8.548 1.00 96.38 122 GLN A CA 1
ATOM 995 C C . GLN A 1 122 ? 2.378 1.216 -8.859 1.00 96.38 122 GLN A C 1
ATOM 997 O O . GLN A 1 122 ? 3.255 1.123 -8.010 1.00 96.38 122 GLN A O 1
ATOM 1002 N N . ILE A 1 123 ? 2.469 0.593 -10.035 1.00 96.44 123 ILE A N 1
ATOM 1003 C CA . ILE A 1 123 ? 3.608 -0.262 -10.382 1.00 96.44 123 ILE A CA 1
ATOM 1004 C C . ILE A 1 123 ? 4.614 0.486 -11.251 1.00 96.44 123 ILE A C 1
ATOM 1006 O O . ILE A 1 123 ? 4.257 1.105 -12.250 1.00 96.44 123 ILE A O 1
ATOM 1010 N N . TRP A 1 124 ? 5.878 0.446 -10.844 1.00 96.94 124 TRP A N 1
ATOM 1011 C CA . TRP A 1 124 ? 6.951 1.231 -11.452 1.00 96.94 124 TRP A CA 1
ATOM 1012 C C . TRP A 1 124 ? 8.235 0.420 -11.504 1.00 96.94 124 TRP A C 1
ATOM 1014 O O . TRP A 1 124 ? 8.549 -0.294 -10.557 1.00 96.94 124 TRP A O 1
ATOM 1024 N N . TYR A 1 125 ? 9.014 0.542 -12.573 1.00 97.00 125 TYR A N 1
ATOM 1025 C CA . TYR A 1 125 ? 10.363 -0.009 -12.588 1.00 97.00 125 TYR A CA 1
ATOM 1026 C C . TYR A 1 125 ? 11.321 0.958 -11.905 1.00 97.00 125 TYR A C 1
ATOM 1028 O O . TYR A 1 125 ? 11.404 2.131 -12.274 1.00 97.00 125 TYR A O 1
ATOM 1036 N N . ALA A 1 126 ? 12.083 0.461 -10.938 1.00 96.88 126 ALA A N 1
ATOM 1037 C CA . ALA A 1 126 ? 13.183 1.200 -10.347 1.00 96.88 126 ALA A CA 1
ATOM 1038 C C . ALA A 1 126 ? 14.428 1.076 -11.230 1.00 96.88 126 ALA A C 1
ATOM 1040 O O . ALA A 1 126 ? 14.980 -0.002 -11.428 1.00 96.88 126 ALA A O 1
ATOM 1041 N N . SER A 1 127 ? 14.849 2.206 -11.792 1.00 94.44 127 SER A N 1
ATOM 1042 C CA . SER A 1 127 ? 15.958 2.273 -12.746 1.00 94.44 127 SER A CA 1
ATOM 1043 C C . SER A 1 127 ? 17.308 2.392 -12.051 1.00 94.44 127 SER A C 1
ATOM 1045 O O . SER A 1 127 ? 18.174 1.560 -12.267 1.00 94.44 127 SER A O 1
ATOM 1047 N N . HIS A 1 128 ? 17.491 3.425 -11.228 1.00 94.25 128 HIS A N 1
ATOM 1048 C CA . HIS A 1 128 ? 18.742 3.719 -10.535 1.00 94.25 128 HIS A CA 1
ATOM 1049 C C . HIS A 1 128 ? 18.510 4.723 -9.397 1.00 94.25 128 HIS A C 1
ATOM 1051 O O . HIS A 1 128 ? 17.418 5.261 -9.211 1.00 94.25 128 HIS A O 1
ATOM 1057 N N . GLY A 1 129 ? 19.564 5.038 -8.646 1.00 93.06 129 GLY A N 1
ATOM 1058 C CA . GLY A 1 129 ? 19.563 6.094 -7.634 1.00 93.06 129 GLY A CA 1
ATOM 1059 C C . GLY A 1 129 ? 20.190 5.637 -6.321 1.00 93.06 129 GLY A C 1
ATOM 1060 O O . GLY A 1 129 ? 20.194 4.440 -6.025 1.00 93.06 129 GLY A O 1
ATOM 1061 N N . PRO A 1 130 ? 20.713 6.570 -5.511 1.00 93.00 130 PRO A N 1
ATOM 1062 C CA . PRO A 1 130 ? 21.387 6.231 -4.260 1.00 93.00 130 PRO A CA 1
ATOM 1063 C C . PRO A 1 130 ? 20.468 5.488 -3.278 1.00 93.00 130 PRO A C 1
ATOM 1065 O O . PRO A 1 130 ? 20.956 4.661 -2.515 1.00 93.00 130 PRO A O 1
ATOM 1068 N N . GLY A 1 131 ? 19.152 5.727 -3.334 1.00 93.19 131 GLY A N 1
ATOM 1069 C CA . GLY A 1 131 ? 18.141 5.062 -2.512 1.00 93.19 131 GLY A CA 1
ATOM 1070 C C . GLY A 1 131 ? 17.733 3.659 -2.965 1.00 93.19 131 GLY A C 1
ATOM 1071 O O . GLY A 1 131 ? 16.943 3.020 -2.266 1.00 93.19 131 GLY A O 1
ATOM 1072 N N . CYS A 1 132 ? 18.229 3.161 -4.109 1.00 92.94 132 CYS A N 1
ATOM 1073 C CA . CYS A 1 132 ? 17.878 1.818 -4.591 1.00 92.94 132 CYS A CA 1
ATOM 1074 C C . CYS A 1 132 ? 18.326 0.739 -3.608 1.00 92.94 132 CYS A C 1
ATOM 1076 O O . CYS A 1 132 ? 17.583 -0.208 -3.366 1.00 92.94 132 CYS A O 1
ATOM 1078 N N . GLY A 1 133 ? 19.498 0.911 -2.992 1.00 90.00 133 GLY A N 1
ATOM 1079 C CA . GLY A 1 133 ? 19.969 0.069 -1.898 1.00 90.00 133 GLY A CA 1
ATOM 1080 C C . GLY A 1 133 ? 19.497 0.566 -0.521 1.00 90.00 133 GLY A C 1
ATOM 1081 O O . GLY A 1 133 ? 19.334 1.770 -0.319 1.00 90.00 133 GLY A O 1
ATOM 1082 N N . PRO A 1 134 ? 19.346 -0.327 0.473 1.00 82.06 134 PRO A N 1
ATOM 1083 C CA . PRO A 1 134 ? 18.912 0.026 1.833 1.00 82.06 134 PRO A CA 1
ATOM 1084 C C . PRO A 1 134 ? 19.944 0.841 2.639 1.00 82.06 134 PRO A C 1
ATOM 1086 O O . PRO A 1 134 ? 19.638 1.335 3.718 1.00 82.06 134 PRO A O 1
ATOM 1089 N N . GLY A 1 135 ? 21.178 0.976 2.141 1.00 81.06 135 GLY A N 1
ATOM 1090 C CA . GLY A 1 135 ? 22.311 1.585 2.851 1.00 81.06 135 GLY A CA 1
ATOM 1091 C C . GLY A 1 135 ? 22.640 3.025 2.450 1.00 81.06 135 GLY A C 1
ATOM 1092 O O . GLY A 1 135 ? 23.771 3.471 2.663 1.00 81.06 135 GLY A O 1
ATOM 1093 N N . ALA A 1 136 ? 21.709 3.739 1.820 1.00 79.88 136 ALA A N 1
ATOM 1094 C CA . ALA A 1 136 ? 21.953 5.077 1.299 1.00 79.88 136 ALA A CA 1
ATOM 1095 C C . ALA A 1 136 ? 22.238 6.090 2.428 1.00 79.88 136 ALA A C 1
ATOM 1097 O O . ALA A 1 136 ? 21.430 6.270 3.335 1.00 79.88 136 ALA A O 1
ATOM 1098 N N . LYS A 1 137 ? 23.402 6.758 2.388 1.00 76.62 137 LYS A N 1
ATOM 1099 C CA . LYS A 1 137 ? 23.855 7.655 3.476 1.00 76.62 137 LYS A CA 1
ATOM 1100 C C . LYS A 1 137 ? 23.486 9.127 3.287 1.00 76.62 137 LYS A C 1
ATOM 1102 O O . LYS A 1 137 ? 23.365 9.846 4.272 1.00 76.62 137 LYS A O 1
ATOM 1107 N N . PHE A 1 138 ? 23.361 9.580 2.040 1.00 80.06 138 PHE A N 1
ATOM 1108 C CA . PHE A 1 138 ? 23.272 11.011 1.710 1.00 80.06 138 PHE A CA 1
ATOM 1109 C C . PHE A 1 138 ? 21.966 11.404 1.017 1.00 80.06 138 PHE A C 1
ATOM 1111 O O . PHE A 1 138 ? 21.528 12.543 1.126 1.00 80.06 138 PHE A O 1
ATOM 1118 N N . SER A 1 139 ? 21.347 10.470 0.304 1.00 90.00 139 SER A N 1
ATOM 1119 C CA . SER A 1 139 ? 20.074 10.647 -0.387 1.00 90.00 139 SER A CA 1
ATOM 1120 C C . SER A 1 139 ? 19.418 9.281 -0.493 1.00 90.00 139 SER A C 1
ATOM 1122 O O . SER A 1 139 ? 20.092 8.304 -0.804 1.00 90.00 139 SER A O 1
ATOM 1124 N N . ASP A 1 140 ? 18.119 9.217 -0.239 1.00 94.31 140 ASP A N 1
ATOM 1125 C CA . ASP A 1 140 ? 17.297 8.025 -0.412 1.00 94.31 140 ASP A CA 1
ATOM 1126 C C . ASP A 1 140 ? 16.493 8.072 -1.721 1.00 94.31 140 ASP A C 1
ATOM 1128 O O . ASP A 1 140 ? 15.490 7.378 -1.850 1.00 94.31 140 ASP A O 1
ATOM 1132 N N . THR A 1 141 ? 16.922 8.871 -2.702 1.00 96.56 141 THR A N 1
ATOM 1133 C CA . THR A 1 141 ? 16.218 9.026 -3.978 1.00 96.56 141 THR A CA 1
ATOM 1134 C C . THR A 1 141 ? 16.322 7.771 -4.847 1.00 96.56 141 THR A C 1
ATOM 1136 O O . THR A 1 141 ? 17.414 7.238 -5.064 1.00 96.56 141 THR A O 1
ATOM 1139 N N . VAL A 1 142 ? 15.187 7.352 -5.401 1.00 97.38 142 VAL A N 1
ATOM 1140 C CA . VAL A 1 142 ? 15.043 6.277 -6.386 1.00 97.38 142 VAL A CA 1
ATOM 1141 C C . VAL A 1 142 ? 14.387 6.852 -7.640 1.00 97.38 142 VAL A C 1
ATOM 1143 O O . VAL A 1 142 ? 13.349 7.507 -7.556 1.00 97.38 142 VAL A O 1
ATOM 1146 N N . HIS A 1 143 ? 14.992 6.619 -8.801 1.00 97.62 143 HIS A N 1
ATOM 1147 C CA . HIS A 1 143 ? 14.443 7.010 -10.095 1.00 97.62 143 HIS A CA 1
ATOM 1148 C C . HIS A 1 143 ? 13.598 5.879 -10.663 1.00 97.62 143 HIS A C 1
ATOM 1150 O O . HIS A 1 143 ? 14.071 4.752 -10.826 1.00 97.62 143 HIS A O 1
ATOM 1156 N N . LEU A 1 144 ? 12.358 6.199 -10.995 1.00 97.69 144 LEU A N 1
ATOM 1157 C CA . LEU A 1 144 ? 11.355 5.268 -11.472 1.00 97.69 144 LEU A CA 1
ATOM 1158 C C . LEU A 1 144 ? 10.945 5.601 -12.905 1.00 97.69 144 LEU A C 1
ATOM 1160 O O . LEU A 1 144 ? 10.937 6.775 -13.289 1.00 97.69 144 LEU A O 1
ATOM 1164 N N . TYR A 1 145 ? 10.547 4.580 -13.660 1.00 95.88 145 TYR A N 1
ATOM 1165 C CA . TYR A 1 145 ? 9.776 4.755 -14.886 1.00 95.88 145 TYR A CA 1
ATOM 1166 C C . TYR A 1 145 ? 8.547 3.848 -14.900 1.00 95.88 145 TYR A C 1
ATOM 1168 O O . TYR A 1 145 ? 8.573 2.726 -14.386 1.00 95.88 145 TYR A O 1
ATOM 1176 N N . HIS A 1 146 ? 7.453 4.359 -15.449 1.00 93.69 146 HIS A N 1
ATOM 1177 C CA . HIS A 1 146 ? 6.202 3.636 -15.529 1.00 93.69 146 HIS A CA 1
ATOM 1178 C C . HIS A 1 146 ? 6.255 2.646 -16.702 1.00 93.69 146 HIS A C 1
ATOM 1180 O O . HIS A 1 146 ? 6.718 2.988 -17.790 1.00 93.69 146 HIS A O 1
ATOM 1186 N N . PRO A 1 147 ? 5.801 1.402 -16.511 1.00 90.38 147 PRO A N 1
ATOM 1187 C CA . PRO A 1 147 ? 5.992 0.328 -17.482 1.00 90.38 147 PRO A CA 1
ATOM 1188 C C . PRO A 1 147 ? 5.134 0.413 -18.756 1.00 90.38 147 PRO A C 1
ATOM 1190 O O . PRO A 1 147 ? 5.358 -0.385 -19.663 1.00 90.38 147 PRO A O 1
ATOM 1193 N N . ILE A 1 148 ? 4.145 1.315 -18.827 1.00 87.44 148 ILE A N 1
ATOM 1194 C CA . ILE A 1 148 ? 3.234 1.430 -19.985 1.00 87.44 148 ILE A CA 1
ATOM 1195 C C . ILE A 1 148 ? 3.559 2.644 -20.859 1.00 87.44 148 ILE A C 1
ATOM 1197 O O . ILE A 1 148 ? 3.655 2.523 -22.075 1.00 87.44 148 ILE A O 1
ATOM 1201 N N . ASP A 1 149 ? 3.670 3.819 -20.249 1.00 88.88 149 ASP A N 1
ATOM 1202 C CA . ASP A 1 149 ? 3.824 5.112 -20.930 1.00 88.88 149 ASP A CA 1
ATOM 1203 C C . ASP A 1 149 ? 5.232 5.704 -20.766 1.00 88.88 149 ASP A C 1
ATOM 1205 O O . ASP A 1 149 ? 5.510 6.769 -21.311 1.00 88.88 149 ASP A O 1
ATOM 1209 N N . GLU A 1 150 ? 6.125 5.004 -20.057 1.00 89.62 150 GLU A N 1
ATOM 1210 C CA . GLU A 1 150 ? 7.510 5.410 -19.792 1.00 89.62 150 GLU A CA 1
ATOM 1211 C C . GLU A 1 150 ? 7.654 6.737 -19.031 1.00 89.62 150 GLU A C 1
ATOM 1213 O O . GLU A 1 150 ? 8.757 7.299 -18.966 1.00 89.62 150 GLU A O 1
ATOM 1218 N N . ASP A 1 151 ? 6.574 7.214 -18.399 1.00 93.06 151 ASP A N 1
ATOM 1219 C CA . ASP A 1 151 ? 6.613 8.378 -17.518 1.00 93.06 151 ASP A CA 1
ATOM 1220 C C . ASP A 1 151 ? 7.672 8.172 -16.437 1.00 93.06 151 ASP A C 1
ATOM 1222 O O . ASP A 1 151 ? 7.873 7.065 -15.943 1.00 93.06 151 ASP A O 1
ATOM 1226 N N . ARG A 1 152 ? 8.376 9.240 -16.055 1.00 95.88 152 ARG A N 1
ATOM 1227 C CA . ARG A 1 152 ? 9.495 9.163 -15.107 1.00 95.88 152 ARG A CA 1
ATOM 1228 C C . ARG A 1 152 ? 9.235 9.993 -13.869 1.00 95.88 152 ARG A C 1
ATOM 1230 O O . ARG A 1 152 ? 8.725 11.108 -13.947 1.00 95.88 152 ARG A O 1
ATOM 1237 N N . MET A 1 153 ? 9.684 9.490 -12.726 1.00 95.75 153 MET A N 1
ATOM 1238 C CA . MET A 1 153 ? 9.687 10.245 -11.475 1.00 95.75 153 MET A CA 1
ATOM 1239 C C . MET A 1 153 ? 10.899 9.899 -10.615 1.00 95.75 153 MET A C 1
ATOM 1241 O O . MET A 1 153 ? 11.548 8.875 -10.805 1.00 95.75 153 MET A O 1
ATOM 1245 N N . ALA A 1 154 ? 11.211 10.772 -9.664 1.00 97.06 154 ALA A N 1
ATOM 1246 C CA . ALA A 1 154 ? 12.192 10.516 -8.622 1.00 97.06 154 ALA A CA 1
ATOM 1247 C C . ALA A 1 154 ? 11.480 10.625 -7.274 1.00 97.06 154 ALA A C 1
ATOM 1249 O O . ALA A 1 154 ? 10.862 11.652 -6.993 1.00 97.06 154 ALA A O 1
ATOM 1250 N N . VAL A 1 155 ? 11.553 9.569 -6.470 1.00 96.69 155 VAL A N 1
ATOM 1251 C CA . VAL A 1 155 ? 10.841 9.457 -5.188 1.00 96.69 155 VAL A CA 1
ATOM 1252 C C . VAL A 1 155 ? 11.813 9.118 -4.067 1.00 96.69 155 VAL A C 1
ATOM 1254 O O . VAL A 1 155 ? 12.918 8.634 -4.320 1.00 96.69 155 VAL A O 1
ATOM 1257 N N . SER A 1 156 ? 11.420 9.359 -2.819 1.00 95.94 156 SER A N 1
ATOM 1258 C CA . SER A 1 156 ? 12.131 8.783 -1.675 1.00 95.94 156 SER A CA 1
ATOM 1259 C C . SER A 1 156 ? 11.908 7.269 -1.646 1.00 95.94 156 SER A C 1
ATOM 1261 O O . SER A 1 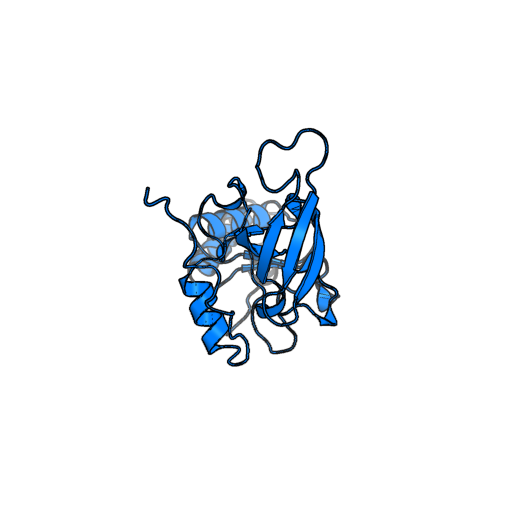156 ? 10.805 6.788 -1.901 1.00 95.94 156 SER A O 1
ATOM 1263 N N . ARG A 1 157 ? 12.926 6.502 -1.240 1.00 94.75 157 ARG A N 1
ATOM 1264 C CA . ARG A 1 157 ? 12.816 5.061 -0.961 1.00 94.75 157 ARG A CA 1
ATOM 1265 C C . ARG A 1 157 ? 11.628 4.737 -0.049 1.00 94.75 157 ARG A C 1
ATOM 1267 O O . ARG A 1 157 ? 11.033 3.678 -0.190 1.00 94.75 157 ARG A O 1
ATOM 1274 N N . ARG A 1 158 ? 11.272 5.642 0.869 1.00 93.81 158 ARG A N 1
ATOM 1275 C CA . ARG A 1 158 ? 10.166 5.476 1.831 1.00 93.81 158 ARG A CA 1
ATOM 1276 C C . ARG A 1 158 ? 8.783 5.505 1.183 1.00 93.81 158 ARG A C 1
ATOM 1278 O O . ARG A 1 158 ? 7.809 5.133 1.823 1.00 93.81 158 ARG A O 1
ATOM 1285 N N . GLU A 1 159 ? 8.690 5.991 -0.048 1.00 95.81 159 GLU A N 1
ATOM 1286 C CA . GLU A 1 159 ? 7.453 6.006 -0.828 1.00 95.81 159 GLU A CA 1
ATOM 1287 C C . GLU A 1 159 ? 7.232 4.686 -1.578 1.00 95.81 159 GLU A C 1
ATOM 1289 O O . GLU A 1 159 ? 6.135 4.441 -2.077 1.00 95.81 159 GLU A O 1
ATOM 1294 N N . ILE A 1 160 ? 8.255 3.830 -1.643 1.00 96.88 160 ILE A N 1
ATOM 1295 C CA . ILE A 1 160 ? 8.196 2.502 -2.248 1.00 96.88 160 ILE A CA 1
ATOM 1296 C C . ILE A 1 160 ? 7.852 1.484 -1.160 1.00 96.88 160 ILE A C 1
ATOM 1298 O O . ILE A 1 160 ? 8.575 1.353 -0.174 1.00 96.88 160 ILE A O 1
ATOM 1302 N N . LEU A 1 161 ? 6.764 0.746 -1.367 1.00 96.19 161 LEU A N 1
ATOM 1303 C CA . LEU A 1 161 ? 6.256 -0.254 -0.426 1.00 96.19 161 LEU A CA 1
ATOM 1304 C C . LEU A 1 161 ? 7.051 -1.568 -0.490 1.00 96.19 161 LEU A C 1
ATOM 1306 O O . LEU A 1 161 ? 7.218 -2.242 0.522 1.00 96.19 161 LEU A O 1
ATOM 1310 N N . GLY A 1 162 ? 7.569 -1.920 -1.669 1.00 96.81 162 GLY A N 1
ATOM 1311 C CA . GLY A 1 162 ? 8.355 -3.135 -1.888 1.00 96.81 162 GLY A CA 1
ATOM 1312 C C . GLY A 1 162 ? 8.359 -3.588 -3.348 1.00 96.81 162 GLY A C 1
ATOM 1313 O O . GLY A 1 162 ? 7.822 -2.910 -4.223 1.00 96.81 162 GLY A O 1
ATOM 1314 N N . GLU A 1 163 ? 8.980 -4.738 -3.610 1.00 97.56 163 GLU A N 1
ATOM 1315 C CA . GLU A 1 163 ? 8.933 -5.426 -4.911 1.00 97.56 163 GLU A CA 1
ATOM 1316 C C . GLU A 1 163 ? 7.582 -6.132 -5.053 1.00 97.56 163 GLU A C 1
ATOM 1318 O O . GLU A 1 163 ? 7.148 -6.810 -4.122 1.00 97.56 163 GLU A O 1
ATOM 1323 N N . ILE A 1 164 ? 6.903 -5.970 -6.189 1.00 96.69 164 ILE A N 1
ATOM 1324 C CA . ILE A 1 164 ? 5.570 -6.555 -6.396 1.00 96.69 164 ILE A CA 1
ATOM 1325 C C . ILE A 1 164 ? 5.621 -8.089 -6.414 1.00 96.69 164 ILE A C 1
ATOM 1327 O O . ILE A 1 164 ? 6.547 -8.683 -6.967 1.00 96.69 164 ILE A O 1
ATOM 1331 N N . ARG A 1 165 ? 4.607 -8.748 -5.840 1.00 96.56 165 ARG A N 1
ATOM 1332 C CA . ARG A 1 165 ? 4.456 -10.204 -5.971 1.00 96.56 165 ARG A CA 1
ATOM 1333 C C . ARG A 1 165 ? 4.090 -10.606 -7.406 1.00 96.56 165 ARG A C 1
ATOM 1335 O O . ARG A 1 165 ? 3.216 -9.962 -7.994 1.00 96.56 165 ARG A O 1
ATOM 1342 N N . PRO A 1 166 ? 4.663 -11.692 -7.953 1.00 94.38 166 PRO A N 1
ATOM 1343 C CA . PRO A 1 166 ? 4.312 -12.175 -9.289 1.00 94.38 166 PRO A CA 1
ATOM 1344 C C . PRO A 1 166 ? 2.809 -12.426 -9.473 1.00 94.38 166 PRO A C 1
ATOM 1346 O O . PRO A 1 166 ? 2.236 -12.010 -10.476 1.00 94.38 166 PRO A O 1
ATOM 1349 N N . GLU A 1 167 ? 2.141 -13.010 -8.477 1.00 94.94 167 GLU A N 1
ATOM 1350 C CA . GLU A 1 167 ? 0.715 -13.350 -8.551 1.00 94.94 167 GLU A CA 1
ATOM 1351 C C . GLU A 1 167 ? -0.169 -12.092 -8.592 1.00 94.94 167 GLU A C 1
ATOM 1353 O O . GLU A 1 167 ? -1.184 -12.049 -9.287 1.00 94.94 167 GLU A O 1
ATOM 1358 N N . VAL A 1 168 ? 0.242 -11.028 -7.888 1.00 94.81 168 VAL A N 1
ATOM 1359 C CA . VAL A 1 168 ? -0.431 -9.721 -7.943 1.00 94.81 168 VAL A CA 1
ATOM 1360 C C . VAL A 1 168 ? -0.251 -9.100 -9.325 1.00 94.81 168 VAL A C 1
ATOM 1362 O O . VAL A 1 168 ? -1.205 -8.559 -9.879 1.00 94.81 168 VAL A O 1
ATOM 1365 N N . LEU A 1 169 ? 0.943 -9.195 -9.917 1.00 93.06 169 LEU A N 1
ATOM 1366 C CA . LEU A 1 169 ? 1.181 -8.693 -11.269 1.00 93.06 169 LEU A CA 1
ATOM 1367 C C . LEU A 1 169 ? 0.296 -9.410 -12.301 1.00 93.06 169 LEU A C 1
ATOM 1369 O O . LEU A 1 169 ? -0.310 -8.747 -13.142 1.00 93.06 169 LEU A O 1
ATOM 1373 N N . GLU A 1 170 ? 0.174 -10.734 -12.217 1.00 92.31 170 GLU A N 1
ATOM 1374 C CA . GLU A 1 170 ? -0.720 -11.520 -13.078 1.00 92.31 170 GLU A CA 1
ATOM 1375 C C . GLU A 1 170 ? -2.189 -11.111 -12.903 1.00 92.31 170 GLU A C 1
ATOM 1377 O O . GLU A 1 170 ? -2.893 -10.877 -13.889 1.00 92.31 170 GLU A O 1
ATOM 1382 N N . MET A 1 171 ? -2.644 -10.945 -11.657 1.00 93.06 171 MET A N 1
ATOM 1383 C CA . MET A 1 171 ? -3.986 -10.443 -11.352 1.00 93.06 171 MET A CA 1
ATOM 1384 C C . MET A 1 171 ? -4.222 -9.058 -11.974 1.00 93.06 171 MET A C 1
ATOM 1386 O O . MET A 1 171 ? -5.267 -8.824 -12.582 1.00 93.06 171 MET A O 1
ATOM 1390 N N . LEU A 1 172 ? -3.258 -8.138 -11.876 1.00 93.31 172 LEU A N 1
ATOM 1391 C CA . LEU A 1 172 ? -3.373 -6.805 -12.472 1.00 93.31 172 LEU A CA 1
ATOM 1392 C C . LEU A 1 172 ? -3.431 -6.856 -14.001 1.00 93.31 172 LEU A C 1
ATOM 1394 O O . LEU A 1 172 ? -4.166 -6.074 -14.595 1.00 93.31 172 LEU A O 1
ATOM 1398 N N . GLN A 1 173 ? -2.698 -7.767 -14.643 1.00 91.31 173 GLN A N 1
ATOM 1399 C CA . GLN A 1 173 ? -2.763 -7.959 -16.096 1.00 91.31 173 GLN A CA 1
ATOM 1400 C C . GLN A 1 173 ? -4.136 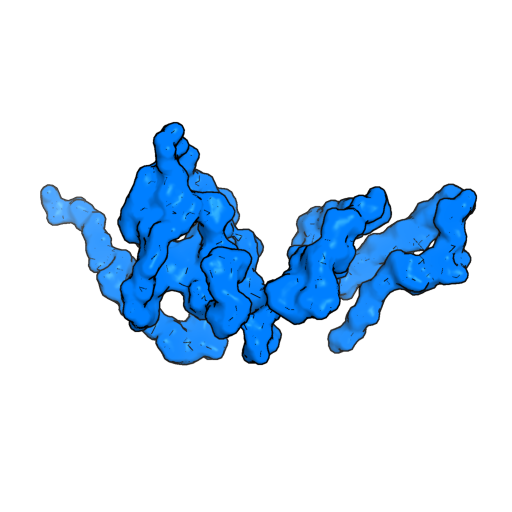-8.475 -16.549 1.00 91.31 173 GLN A C 1
ATOM 1402 O O . GLN A 1 173 ? -4.618 -8.088 -17.612 1.00 91.31 173 GLN A O 1
ATOM 1407 N N . GLN A 1 174 ? -4.792 -9.307 -15.736 1.00 91.75 174 GLN A N 1
ATOM 1408 C CA . GLN A 1 174 ? -6.164 -9.754 -15.993 1.00 91.75 174 GLN A CA 1
ATOM 1409 C C . GLN A 1 174 ? -7.181 -8.628 -15.770 1.00 91.75 174 GLN A C 1
ATOM 1411 O O . GLN A 1 174 ? -8.082 -8.436 -16.586 1.00 91.75 174 GLN A O 1
ATOM 1416 N N . LEU A 1 175 ? -7.021 -7.869 -14.682 1.00 90.69 175 LEU A N 1
ATOM 1417 C CA . LEU A 1 175 ? -7.909 -6.766 -14.312 1.00 90.69 175 LEU A CA 1
ATOM 1418 C C . LEU A 1 175 ? -7.790 -5.573 -15.273 1.00 90.69 175 LEU A C 1
ATOM 1420 O O . LEU A 1 175 ? -8.778 -4.910 -15.584 1.00 90.69 175 LEU A O 1
ATOM 1424 N N . TYR A 1 176 ? -6.584 -5.324 -15.782 1.00 90.06 176 TYR A N 1
ATOM 1425 C CA . TYR A 1 176 ? -6.272 -4.259 -16.725 1.00 90.06 176 TYR A CA 1
ATOM 1426 C C . TYR A 1 176 ? -5.617 -4.852 -17.978 1.00 90.06 176 TYR A C 1
ATOM 1428 O O . TYR A 1 176 ? -4.397 -4.815 -18.095 1.00 90.06 176 TYR A O 1
ATOM 1436 N N . PRO A 1 177 ? -6.388 -5.327 -18.974 1.00 81.75 177 PRO A N 1
ATOM 1437 C CA . PRO A 1 177 ? -5.828 -5.965 -20.174 1.00 81.75 177 PRO A CA 1
ATOM 1438 C C . PRO A 1 177 ? -4.844 -5.097 -20.983 1.00 81.75 177 PRO A C 1
ATOM 1440 O O . PRO A 1 177 ? -4.040 -5.622 -21.748 1.00 81.75 177 PRO A O 1
ATOM 1443 N N . GLY A 1 178 ? -4.893 -3.768 -20.819 1.00 77.19 178 GLY A N 1
ATOM 1444 C CA . GLY A 1 178 ? -3.926 -2.825 -21.398 1.00 77.19 178 GLY A CA 1
ATOM 1445 C C . GLY A 1 178 ? -2.577 -2.755 -20.665 1.00 77.19 178 GLY A C 1
ATOM 1446 O O . GLY A 1 178 ? -1.673 -2.069 -21.128 1.00 77.19 178 GLY A O 1
ATOM 1447 N N . LEU A 1 179 ? -2.424 -3.455 -19.539 1.00 78.88 179 LEU A N 1
ATOM 1448 C CA . LEU A 1 179 ? -1.192 -3.582 -18.762 1.00 78.88 179 LEU A CA 1
ATOM 1449 C C . LEU A 1 179 ? -0.262 -4.628 -19.397 1.00 78.88 179 LEU A C 1
ATOM 1451 O O . LEU A 1 179 ? 0.108 -5.622 -18.778 1.00 78.88 179 LEU A O 1
ATOM 1455 N N . GLN A 1 180 ? 0.100 -4.439 -20.662 1.00 67.88 180 GLN A N 1
ATOM 1456 C CA . GLN A 1 180 ? 1.090 -5.289 -21.316 1.00 67.88 180 GLN A CA 1
ATOM 1457 C C . GLN A 1 180 ? 2.484 -4.769 -20.969 1.00 67.88 180 GLN A C 1
ATOM 1459 O O . GLN A 1 180 ? 3.018 -3.898 -21.646 1.00 67.88 180 GLN A O 1
ATOM 1464 N N . MET A 1 181 ? 3.064 -5.288 -19.881 1.00 65.94 181 MET A N 1
ATOM 1465 C CA . MET A 1 181 ? 4.474 -5.051 -19.562 1.00 65.94 181 MET A CA 1
ATOM 1466 C C . MET A 1 181 ? 5.313 -5.531 -20.750 1.00 65.94 181 MET A C 1
ATOM 1468 O O . MET A 1 181 ? 5.191 -6.691 -21.160 1.00 65.94 181 MET A O 1
ATOM 1472 N N . ASN A 1 182 ? 6.180 -4.677 -21.291 1.00 53.75 182 ASN A N 1
ATOM 1473 C CA . ASN A 1 182 ? 7.159 -5.120 -22.277 1.00 53.75 182 ASN A CA 1
ATOM 1474 C C . ASN A 1 182 ? 8.008 -6.233 -21.642 1.00 53.75 182 ASN A C 1
ATOM 1476 O O . ASN A 1 182 ? 8.792 -5.981 -20.732 1.00 53.75 182 ASN A O 1
ATOM 1480 N N . ARG A 1 183 ? 7.867 -7.478 -22.122 1.00 44.94 183 ARG A N 1
ATOM 1481 C CA . ARG A 1 183 ? 8.607 -8.666 -21.639 1.00 44.94 183 ARG A CA 1
ATOM 1482 C C . ARG A 1 183 ? 10.139 -8.559 -21.775 1.00 44.94 183 ARG A C 1
ATOM 1484 O O . ARG A 1 183 ? 10.844 -9.481 -21.390 1.00 44.94 183 ARG A O 1
ATOM 1491 N N . GLY A 1 184 ? 10.666 -7.455 -22.302 1.00 40.97 184 GLY A N 1
ATOM 1492 C CA . GLY A 1 184 ? 12.062 -7.289 -22.706 1.00 40.97 184 GLY A CA 1
ATOM 1493 C C . GLY A 1 184 ? 13.081 -6.984 -21.603 1.00 40.97 184 GLY A C 1
ATOM 1494 O O . GLY A 1 184 ? 14.150 -6.505 -21.947 1.00 40.97 184 GLY A O 1
ATOM 1495 N N . ILE A 1 185 ? 12.786 -7.200 -20.312 1.00 40.41 185 ILE A N 1
ATOM 1496 C CA . ILE A 1 185 ? 13.753 -6.928 -19.217 1.00 40.41 185 ILE A CA 1
ATOM 1497 C C . ILE A 1 185 ? 13.957 -8.141 -18.280 1.00 40.41 185 ILE A C 1
ATOM 1499 O O . ILE A 1 185 ? 14.776 -8.099 -17.371 1.00 40.41 185 ILE A O 1
ATOM 1503 N N . LEU A 1 186 ? 13.280 -9.274 -18.513 1.00 40.66 186 LEU A N 1
ATOM 1504 C CA . LEU A 1 186 ? 13.548 -10.518 -17.764 1.00 40.66 186 LEU A CA 1
ATOM 1505 C C . LEU A 1 186 ? 14.643 -11.400 -18.401 1.00 40.66 186 LEU A C 1
ATOM 1507 O O . LEU A 1 186 ? 15.042 -12.392 -17.798 1.00 40.66 186 LEU A O 1
ATOM 1511 N N . GLU A 1 187 ? 15.173 -11.026 -19.569 1.00 35.50 187 GLU A N 1
ATOM 1512 C CA . GLU A 1 187 ? 16.247 -11.745 -20.269 1.00 35.50 187 GLU A CA 1
ATOM 1513 C C . GLU A 1 187 ? 17.330 -10.766 -20.751 1.00 35.50 187 GLU A C 1
ATOM 1515 O O . GLU A 1 187 ? 17.252 -10.292 -21.873 1.00 35.50 187 GLU A O 1
ATOM 1520 N N . THR A 1 188 ? 18.304 -10.440 -19.893 1.00 33.84 188 THR A N 1
ATOM 1521 C CA . THR A 1 188 ? 19.650 -9.869 -20.182 1.00 33.84 188 THR A CA 1
ATOM 1522 C C . THR A 1 188 ? 20.270 -9.561 -18.809 1.00 33.84 188 THR A C 1
ATOM 1524 O O . THR A 1 188 ? 19.679 -8.791 -18.066 1.00 33.84 188 THR A O 1
ATOM 1527 N N . GLU A 1 189 ? 21.383 -10.089 -18.308 1.00 36.50 189 GLU A N 1
ATOM 1528 C CA . GLU A 1 189 ? 22.493 -10.883 -18.825 1.00 36.50 189 GLU A CA 1
ATOM 1529 C C . GLU A 1 189 ? 23.006 -11.734 -17.643 1.00 36.50 189 GLU A C 1
ATOM 1531 O O . GLU A 1 189 ? 23.393 -11.200 -16.602 1.00 36.50 189 GLU A O 1
ATOM 1536 N N . GLY A 1 190 ? 23.010 -13.060 -17.778 1.00 31.66 190 GLY A N 1
ATOM 1537 C CA . GLY A 1 190 ? 23.965 -13.891 -17.044 1.00 31.66 190 GLY A CA 1
ATOM 1538 C C . GLY A 1 190 ? 25.256 -13.924 -17.866 1.00 31.66 190 GLY A C 1
ATOM 1539 O O . GLY A 1 190 ? 25.155 -14.075 -19.084 1.00 31.66 190 GLY A O 1
ATOM 1540 N N . PRO A 1 191 ? 26.450 -13.749 -17.277 1.00 39.94 191 PRO A N 1
ATOM 1541 C CA . PRO A 1 191 ? 27.669 -13.743 -18.068 1.00 39.94 191 PRO A CA 1
ATOM 1542 C C . PRO A 1 191 ? 27.996 -15.172 -18.516 1.00 39.94 191 PRO A C 1
ATOM 1544 O O . PRO A 1 191 ? 28.398 -16.006 -17.708 1.00 39.94 191 PRO A O 1
ATOM 1547 N N . GLU A 1 192 ? 27.849 -15.441 -19.812 1.00 38.66 192 GLU A N 1
ATOM 1548 C CA . GLU A 1 192 ? 28.594 -16.495 -20.499 1.00 38.66 192 GLU A CA 1
ATOM 1549 C C . GLU A 1 192 ? 29.719 -15.847 -21.315 1.00 38.66 192 GLU A C 1
ATOM 1551 O O . GLU A 1 192 ? 29.488 -15.359 -22.422 1.00 38.66 192 GLU A O 1
ATOM 1556 N N . LEU A 1 193 ? 30.913 -15.811 -20.706 1.00 37.00 193 LEU A N 1
ATOM 1557 C CA . LEU A 1 193 ? 32.257 -16.127 -21.239 1.00 37.00 193 LEU A CA 1
ATOM 1558 C C . LEU A 1 193 ? 33.353 -15.454 -20.400 1.00 37.00 193 LEU A C 1
ATOM 1560 O O . LEU A 1 193 ? 33.370 -14.207 -20.306 1.00 37.00 193 LEU A O 1
#

Secondary structure (DSSP, 8-state):
-----HHHHGGGTS-TTSHHHHHHHHHHHHHHHTT-S-EEEESS---HHHHHHHHHHHHTT--EEEES-TT-GGGSSB-TTSPBPP-GGGBPTTGGGS--TTEEEEEPGGGS-GGG--GGGGEEEEEE-GGGSTT-SS--EEEEE-TTT--EEEEEGGGEEEEBPHHHHHHHHHH-TT----STTSS------

Organism: NCBI:txid154046

Solvent-accessible surface area (backbone atoms only — not comparable to full-atom values): 11210 Å² total; per-residue (Å²): 140,81,91,80,57,49,76,71,56,40,48,76,80,25,52,74,90,38,70,70,39,32,52,53,41,50,52,53,37,48,64,50,53,76,74,42,84,60,44,80,46,69,43,80,75,74,51,74,67,54,51,50,52,53,50,51,29,57,77,69,72,31,50,75,47,70,19,57,43,77,89,42,75,82,40,46,66,53,21,94,88,72,45,69,44,65,52,59,88,46,23,40,86,80,32,65,61,42,69,35,58,80,31,54,27,32,37,40,53,84,82,39,58,75,95,55,35,36,50,81,68,25,45,28,35,27,63,46,51,60,17,24,39,75,80,46,88,87,46,42,41,27,32,33,31,32,63,83,81,61,51,71,51,75,42,52,43,87,47,42,47,15,34,52,27,69,70,54,52,53,50,46,33,68,78,36,74,85,57,62,64,72,77,80,73,86,75,79,82,80,91,89,129

Radius of gyration: 20.5 Å; Cα contacts (8 Å, |Δi|>4): 293; chains: 1; bounding box: 58×29×57 Å

Mean predicted aligned error: 8.84 Å

pLDDT: mean 85.18, std 14.14, range [31.66, 97.88]

Sequence (193 aa):
MVAFAPHLYFAQFYPDTIPEQRKAGLEMGLNMLEKSDELWVMGKIHSEGMRGEINFAKEHNIPVFYVPKPLEIKSYPISIDGNELLSERDCIEESHNRNYESRLVVLSYSSLKPEYRMPRNQIWYASHGPGCGPGAKFSDTVHLYHPIDEDRMAVSRREILGEIRPEVLEMLQQLYPGLQMNRGILETEGPEL

Nearest PDB structures (foldseek):
  8rpt-assembly1_B  TM=8.022E-01  e=5.264E-01  Homo sapiens
  8rpt-assembly1_A  TM=8.056E-01  e=8.107E-01  Homo sapiens
  7v8n-assembly1_A  TM=5.892E-01  e=1.962E-01  Homo sapiens
  4gmg-assembly2_C  TM=2.653E-01  e=4.113E-01  Yersinia enterocolitica subsp. enterocolitica 8081
  4gmg-assembly2_D  TM=2.644E-01  e=1.174E+00  Yersinia enterocolitica subsp. enterocolitica 8081

InterPro domains:
  IPR056670 Domain of unknown function DUF7768 [PF24963] (2-66)

Foldseek 3Di:
DDDDDLCVPLCVVQPPVDVVSVVVSLVVVLVVLLVDQAAEAEADDADPSNVVSVVSCVVSVHHYWYQRHVVDPLSGQAAPVGHGADALVQADPPQLQAQQAQFWFFFALVPPDSNQNDNLSRTWRFHDDLLSHNPRDPANWTWTARQQPRDIDIDGSVRTSGGGDPVSLVVVCVVPVSSPRPPPSVDDDDDDD